Protein AF-R7HCA8-F1 (afdb_monomer)

Mean predicted aligned error: 13.32 Å

Secondary structure (DSSP, 8-state):
-TTGGGGGGS-HHHHHHHH--THHHHHHHHHHHHHHHHHHHHHHHHHHHHHHHHHHHHHHHHHHHHHHHHHHHHHHHHHHHHHHHHHHHHHHHHHHHHHHHHHHHHHHHHHHHHHHHHHHHHHHHHHHHHHHHHHHHHHHHHHHHHHHHHHHHHHHHHHHHHHHHHHHHHHHHHHHHHHHHHHHHHHTGGGGHHHHHHHHHHHHHHHHHHHHHHHHHHHHHHHHHHHHHHHHHHHHHHHHHHHHHHHHHHHHHHHHHHHHHHHHHHHHHHHHHHHHHHHHHHHHTT-

Solvent-accessible surface area (backbone atoms only — not comparable to full-atom values): 15115 Å² total; per-residue (Å²): 129,85,69,72,72,67,66,80,76,57,66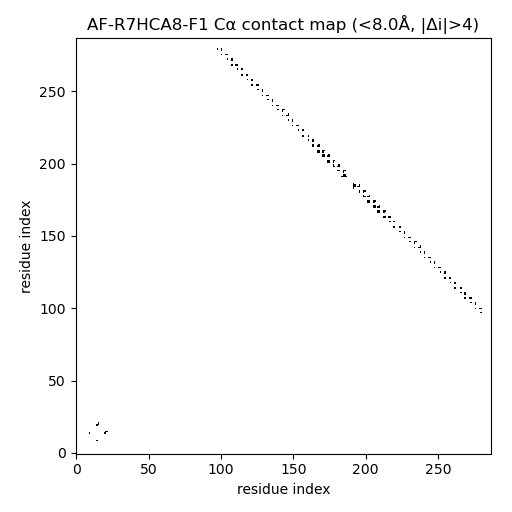,70,74,58,48,45,73,77,66,65,59,75,55,66,67,55,49,56,59,46,49,58,46,48,54,50,49,52,49,52,51,50,53,49,49,52,51,49,54,52,47,52,48,53,51,51,53,51,50,52,54,48,51,53,50,50,52,51,50,53,52,50,52,54,52,49,53,51,53,50,53,52,50,52,54,50,50,53,56,50,50,56,51,50,52,54,50,52,53,51,51,53,52,50,53,55,51,45,53,54,48,52,56,48,45,54,52,49,53,52,50,42,54,53,48,52,54,52,49,55,52,52,52,55,50,43,55,52,46,52,53,52,45,53,53,49,51,54,51,49,54,50,48,54,52,51,54,48,54,53,51,53,51,39,52,51,51,35,50,50,19,50,51,45,30,52,51,23,53,55,48,37,54,51,18,60,71,51,45,85,81,13,54,74,55,31,56,55,26,53,51,48,29,52,53,18,54,52,46,32,51,50,38,50,56,52,50,54,52,50,51,54,52,49,54,52,49,50,54,52,50,53,51,42,51,51,51,49,52,54,45,56,52,49,52,54,53,51,58,50,50,53,55,53,46,51,52,50,52,50,52,44,52,54,52,50,51,52,48,54,51,50,50,54,51,52,51,55,52,51,51,62,58,58,76,76,112

Nearest PDB structures (foldseek):
  1qu7-assembly1_B  TM=9.110E-01  e=2.930E-07  Escherichia coli
  1qu7-assembly1_A  TM=6.918E-01  e=2.930E-07  Escherichia coli
  8c5v-assembly1_I  TM=8.048E-01  e=4.129E-05  Escherichia coli
  5xg2-assembly1_A  TM=5.510E-01  e=4.960E-03  Pyrococcus yayanosii CH1
  5nnv-assembly1_A  TM=4.749E-01  e=1.599E-02  Bacillus subtilis subsp. subtilis str. 168

Structure (mmCIF, N/CA/C/O backbone):
data_AF-R7HCA8-F1
#
_entry.id   AF-R7HCA8-F1
#
loop_
_atom_site.group_PDB
_atom_site.id
_atom_site.type_symbol
_atom_site.label_atom_id
_atom_site.label_alt_id
_atom_site.label_comp_id
_atom_site.label_asym_id
_atom_site.label_entity_id
_atom_site.label_seq_id
_atom_site.pdbx_PDB_ins_code
_atom_site.Cartn_x
_atom_site.Cartn_y
_atom_site.Cartn_z
_atom_site.occupancy
_atom_site.B_iso_or_equiv
_atom_site.auth_seq_id
_atom_site.auth_comp_id
_atom_site.auth_asym_id
_atom_site.auth_atom_id
_atom_site.pdbx_PDB_model_num
ATOM 1 N N . MET A 1 1 ? 65.946 31.239 -133.203 1.00 40.78 1 MET A N 1
ATOM 2 C CA . MET A 1 1 ? 67.318 30.769 -133.513 1.00 40.78 1 MET A CA 1
ATOM 3 C C . MET A 1 1 ? 67.361 29.229 -133.454 1.00 40.78 1 MET A C 1
ATOM 5 O O . MET A 1 1 ? 68.159 28.619 -132.770 1.00 40.78 1 MET A O 1
ATOM 9 N N . LEU A 1 2 ? 66.393 28.515 -134.026 1.00 35.03 2 LEU A N 1
ATOM 10 C CA . LEU A 1 2 ? 66.246 28.198 -135.459 1.00 35.03 2 LEU A CA 1
ATOM 11 C C . LEU A 1 2 ? 67.323 27.277 -136.082 1.00 35.03 2 LEU A C 1
ATOM 13 O O . LEU A 1 2 ? 67.066 26.759 -137.161 1.00 35.03 2 LEU A O 1
ATOM 17 N N . GLN A 1 3 ? 68.433 26.956 -135.398 1.00 41.09 3 GLN A N 1
ATOM 18 C CA . GLN A 1 3 ? 69.302 25.829 -135.807 1.00 41.09 3 GLN A CA 1
ATOM 19 C C . GLN A 1 3 ? 68.999 24.516 -135.055 1.00 41.09 3 GLN A C 1
ATOM 21 O O . GLN A 1 3 ? 69.204 23.443 -135.612 1.00 41.09 3 GLN A O 1
ATOM 26 N N . ALA A 1 4 ? 68.412 24.569 -133.852 1.00 48.00 4 ALA A N 1
ATOM 27 C CA . ALA A 1 4 ? 68.142 23.368 -133.046 1.00 48.00 4 ALA A CA 1
ATOM 28 C C . ALA A 1 4 ? 66.953 22.508 -133.535 1.00 48.00 4 ALA A C 1
ATOM 30 O O . ALA A 1 4 ? 66.907 21.311 -133.270 1.00 48.00 4 ALA A O 1
ATOM 31 N N . PHE A 1 5 ? 66.007 23.076 -134.293 1.00 49.03 5 PHE A N 1
ATOM 32 C CA . PHE A 1 5 ? 64.800 22.350 -134.729 1.00 49.03 5 PHE A CA 1
ATOM 33 C C . PHE A 1 5 ? 65.037 21.378 -135.899 1.00 49.03 5 PHE A C 1
ATOM 35 O O . PHE A 1 5 ? 64.191 20.532 -136.176 1.00 49.03 5 PHE A O 1
ATOM 42 N N . ARG A 1 6 ? 66.189 21.460 -136.580 1.00 48.19 6 ARG A N 1
ATOM 43 C CA . ARG A 1 6 ? 66.503 20.609 -137.743 1.00 48.19 6 ARG A CA 1
ATOM 44 C C . ARG A 1 6 ? 66.999 19.204 -137.369 1.00 48.19 6 ARG A C 1
ATOM 46 O O . ARG A 1 6 ? 67.009 18.333 -138.227 1.00 48.19 6 ARG A O 1
ATOM 53 N N . ILE A 1 7 ? 67.375 18.978 -136.106 1.00 53.66 7 ILE A N 1
ATOM 54 C CA . ILE A 1 7 ? 67.910 17.691 -135.618 1.00 53.66 7 ILE A CA 1
ATOM 55 C C . ILE A 1 7 ? 66.783 16.691 -135.286 1.00 53.66 7 ILE A C 1
ATOM 57 O O . ILE A 1 7 ? 66.999 15.486 -135.316 1.00 53.66 7 ILE A O 1
ATOM 61 N N . LEU A 1 8 ? 65.557 17.172 -135.054 1.00 54.16 8 LEU A N 1
ATOM 62 C CA . LEU A 1 8 ? 64.412 16.355 -134.623 1.00 54.16 8 LEU A CA 1
ATOM 63 C C . LEU A 1 8 ? 63.739 15.519 -135.732 1.00 54.16 8 LEU A C 1
ATOM 65 O O . LEU A 1 8 ? 62.900 14.684 -135.414 1.00 54.16 8 LEU A O 1
ATOM 69 N N . PHE A 1 9 ? 64.095 15.718 -137.007 1.00 55.47 9 PHE A N 1
ATOM 70 C CA . PHE A 1 9 ? 63.479 15.028 -138.158 1.00 55.47 9 PHE A CA 1
ATOM 71 C C . PHE A 1 9 ? 64.464 14.192 -138.998 1.00 55.47 9 PHE A C 1
ATOM 73 O O . PHE A 1 9 ? 64.109 13.733 -140.083 1.00 55.47 9 PHE A O 1
ATOM 80 N N . LEU A 1 10 ? 65.699 13.986 -138.527 1.00 54.97 10 LEU A N 1
ATOM 81 C CA . LEU A 1 10 ? 66.649 13.088 -139.190 1.00 54.97 10 LEU A CA 1
ATOM 82 C C . LEU A 1 10 ? 66.402 11.625 -138.769 1.00 54.97 10 LEU A C 1
ATOM 84 O O . LEU A 1 10 ? 66.128 11.380 -137.592 1.00 54.97 10 LEU A O 1
ATOM 88 N N . PRO A 1 11 ? 66.519 10.646 -139.690 1.00 57.84 11 PRO A N 1
ATOM 89 C CA . PRO A 1 11 ? 66.449 9.226 -139.357 1.00 57.84 11 PRO A CA 1
ATOM 90 C C . PRO A 1 11 ? 67.487 8.858 -138.293 1.00 57.84 11 PRO A C 1
ATOM 92 O O . PRO A 1 11 ? 68.659 9.227 -138.386 1.00 57.84 11 PRO A O 1
ATOM 95 N N . GLN A 1 12 ? 67.034 8.135 -137.275 1.00 54.06 12 GLN A N 1
ATOM 96 C CA . GLN A 1 12 ? 67.724 7.962 -135.996 1.00 54.06 12 GLN A CA 1
ATOM 97 C C . GLN A 1 12 ? 69.068 7.217 -136.115 1.00 54.06 12 GLN A C 1
ATOM 99 O O . GLN A 1 12 ? 70.021 7.552 -135.413 1.00 54.06 12 GLN A O 1
ATOM 104 N N . ASP A 1 13 ?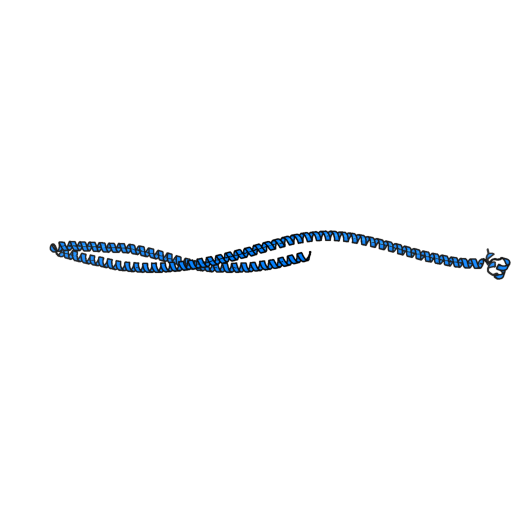 69.182 6.319 -137.094 1.00 57.00 13 ASP A N 1
ATOM 105 C CA . ASP A 1 13 ? 70.394 5.540 -137.381 1.00 57.00 13 ASP A CA 1
ATOM 106 C C . ASP A 1 13 ? 71.558 6.420 -137.886 1.00 57.00 13 ASP A C 1
ATOM 108 O O . ASP A 1 13 ? 72.737 6.086 -137.736 1.00 57.00 13 ASP A O 1
ATOM 112 N N . TRP A 1 14 ? 71.243 7.592 -138.453 1.00 59.75 14 TRP A N 1
ATOM 113 C CA . TRP A 1 14 ? 72.228 8.521 -139.014 1.00 59.75 14 TRP A CA 1
ATOM 114 C C . TRP A 1 14 ? 72.910 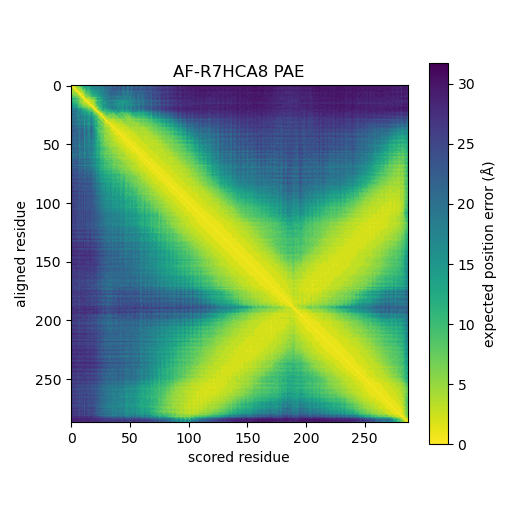9.381 -137.934 1.00 59.75 14 TRP A C 1
ATOM 116 O O . TRP A 1 14 ? 74.087 9.719 -138.060 1.00 59.75 14 TRP A O 1
ATOM 126 N N . LEU A 1 15 ? 72.206 9.697 -136.836 1.00 53.69 15 LEU A N 1
ATOM 127 C CA . LEU A 1 15 ? 72.738 10.494 -135.717 1.00 53.69 15 LEU A CA 1
ATOM 128 C C . LEU A 1 15 ? 73.625 9.671 -134.764 1.00 53.69 15 LEU A C 1
ATOM 130 O O . LEU A 1 15 ? 74.601 10.205 -134.232 1.00 53.69 15 LEU A O 1
ATOM 134 N N . GLU A 1 16 ? 73.344 8.375 -134.589 1.00 56.38 16 GLU A N 1
ATOM 135 C CA . GLU A 1 16 ? 74.201 7.471 -133.805 1.00 56.38 16 GLU A CA 1
ATOM 136 C C . GLU A 1 16 ? 75.505 7.121 -134.540 1.00 56.38 16 GLU A C 1
ATOM 138 O O . GLU A 1 16 ? 76.558 7.062 -133.907 1.00 56.38 16 GLU A O 1
ATOM 143 N N . THR A 1 17 ? 75.469 6.989 -135.873 1.00 56.44 17 THR A N 1
ATOM 144 C CA . THR A 1 17 ? 76.641 6.590 -136.677 1.00 56.44 17 THR A CA 1
ATOM 145 C C . THR A 1 17 ? 77.632 7.738 -136.928 1.00 56.44 17 THR A C 1
ATOM 147 O O . THR A 1 17 ? 78.837 7.506 -136.955 1.00 56.44 17 THR A O 1
ATOM 150 N N . VAL A 1 18 ? 77.158 8.983 -137.099 1.00 51.28 18 VAL A N 1
ATOM 151 C CA . VAL A 1 18 ? 78.025 10.137 -137.438 1.00 51.28 18 VAL A CA 1
ATOM 152 C C . VAL A 1 18 ? 78.487 10.919 -136.201 1.00 51.28 18 VAL A C 1
ATOM 154 O O . VAL A 1 18 ? 79.597 11.446 -136.198 1.00 51.28 18 VAL A O 1
ATOM 157 N N . TYR A 1 19 ? 77.667 10.989 -135.145 1.00 52.72 19 TYR A N 1
ATOM 158 C CA . TYR A 1 19 ? 77.945 11.829 -133.970 1.00 52.72 19 TYR A CA 1
ATOM 159 C C . TYR A 1 19 ? 78.015 11.068 -132.636 1.00 52.72 19 TYR A C 1
ATOM 161 O O . TYR A 1 19 ? 78.300 11.688 -131.612 1.00 52.72 19 TYR A O 1
ATOM 169 N N . GLY A 1 20 ? 77.776 9.749 -132.609 1.00 49.12 20 GLY A N 1
ATOM 170 C CA . GLY A 1 20 ? 77.912 8.934 -131.393 1.00 49.12 20 GLY A CA 1
ATOM 171 C C . GLY A 1 20 ? 76.990 9.343 -130.234 1.00 49.12 20 GLY A C 1
ATOM 172 O O . GLY A 1 20 ? 77.324 9.115 -129.072 1.00 49.12 20 GLY A O 1
ATOM 173 N N . ILE A 1 21 ? 75.844 9.981 -130.510 1.00 55.84 21 ILE A N 1
ATOM 174 C CA . ILE A 1 21 ? 74.978 10.564 -129.470 1.00 55.84 21 ILE A CA 1
ATOM 175 C C . ILE A 1 21 ? 73.908 9.553 -129.019 1.00 55.84 21 ILE A C 1
ATOM 177 O O . ILE A 1 21 ? 72.740 9.660 -129.381 1.00 55.84 21 ILE A O 1
ATOM 181 N N . SER A 1 22 ? 74.281 8.606 -128.153 1.00 53.28 22 SER A N 1
ATOM 182 C CA . SER A 1 22 ? 73.352 7.686 -127.456 1.00 53.28 22 SER A CA 1
ATOM 183 C C . SER A 1 22 ? 72.582 8.338 -126.285 1.00 53.28 22 SER A C 1
ATOM 185 O O . SER A 1 22 ? 71.753 7.709 -125.622 1.00 53.28 22 SER A O 1
ATOM 187 N N . GLY A 1 23 ? 72.838 9.621 -126.004 1.00 53.53 23 GLY A N 1
ATOM 188 C CA . GLY A 1 23 ? 72.365 10.310 -124.798 1.00 53.53 23 GLY A CA 1
ATOM 189 C C . GLY A 1 23 ? 70.875 10.675 -124.772 1.00 53.53 23 GLY A C 1
ATOM 190 O O . GLY A 1 23 ? 70.301 10.775 -123.692 1.00 53.53 23 GLY A O 1
ATOM 191 N N . VAL A 1 24 ? 70.207 10.841 -125.919 1.00 54.31 24 VAL A N 1
ATOM 192 C CA . VAL A 1 24 ? 68.863 11.463 -125.966 1.00 54.31 24 VAL A CA 1
ATOM 193 C C . VAL A 1 24 ? 67.759 10.571 -125.363 1.00 54.31 24 VAL A C 1
ATOM 195 O O . VAL A 1 24 ? 66.912 11.068 -124.620 1.00 54.31 24 VAL A O 1
ATOM 198 N N . LYS A 1 25 ? 67.792 9.243 -125.578 1.00 53.56 25 LYS A N 1
ATOM 199 C CA . LYS A 1 25 ? 66.867 8.293 -124.910 1.00 53.56 25 LYS A CA 1
ATOM 200 C C . LYS A 1 25 ? 67.109 8.208 -123.398 1.00 53.56 25 LYS A C 1
ATOM 202 O O . LYS A 1 25 ? 66.154 8.075 -122.632 1.00 53.56 25 LYS A O 1
ATOM 207 N N . ASN A 1 26 ? 68.368 8.317 -122.969 1.00 57.81 26 ASN A N 1
ATOM 208 C CA . ASN A 1 26 ? 68.727 8.331 -121.551 1.00 57.81 26 ASN A CA 1
ATOM 209 C C . ASN A 1 26 ? 68.230 9.602 -120.851 1.00 57.81 26 ASN A C 1
ATOM 211 O O . ASN A 1 26 ? 67.745 9.505 -119.730 1.00 57.81 26 ASN A O 1
ATOM 215 N N . VAL A 1 27 ? 68.269 10.761 -121.516 1.00 57.78 27 VAL A N 1
ATOM 216 C CA . VAL A 1 27 ? 67.786 12.034 -120.954 1.00 57.78 27 VAL A CA 1
ATOM 217 C C . VAL A 1 27 ? 66.266 12.020 -120.741 1.00 57.78 27 VAL A C 1
ATOM 219 O O . VAL A 1 27 ? 65.818 12.277 -119.628 1.00 57.78 27 VAL A O 1
ATOM 222 N N . CYS A 1 28 ? 65.464 11.608 -121.730 1.00 56.94 28 CYS A N 1
ATOM 223 C CA . CYS A 1 28 ? 63.998 11.560 -121.588 1.00 56.94 28 CYS A CA 1
ATOM 224 C C . CYS A 1 28 ? 63.526 10.491 -120.569 1.00 56.94 28 CYS A C 1
ATOM 226 O O . CYS A 1 28 ? 62.615 10.718 -119.772 1.00 56.94 28 CYS A O 1
ATOM 228 N N . GLY A 1 29 ? 64.197 9.330 -120.514 1.00 65.19 29 GLY A N 1
ATOM 229 C CA . GLY A 1 29 ? 63.946 8.307 -119.490 1.00 65.19 29 GLY A CA 1
ATOM 230 C C . GLY A 1 29 ? 64.426 8.693 -118.083 1.00 65.19 29 GLY A C 1
ATOM 231 O O . GLY A 1 29 ? 63.973 8.101 -117.098 1.00 65.19 29 GLY A O 1
ATOM 232 N N . MET A 1 30 ? 65.341 9.659 -117.976 1.00 67.31 30 MET A N 1
ATOM 233 C CA . MET A 1 30 ? 65.787 10.255 -116.717 1.00 67.31 30 MET A CA 1
ATOM 234 C C . MET A 1 30 ? 64.812 11.340 -116.247 1.00 67.31 30 MET A C 1
ATOM 236 O O . MET A 1 30 ? 64.510 11.390 -115.061 1.00 67.31 30 MET A O 1
ATOM 240 N N . GLU A 1 31 ? 64.230 12.112 -117.164 1.00 67.50 31 GLU A N 1
ATOM 241 C CA . GLU A 1 31 ? 63.207 13.131 -116.890 1.00 67.50 31 GLU A CA 1
ATOM 242 C C . GLU A 1 31 ? 61.887 12.510 -116.389 1.00 67.50 31 GLU A C 1
ATOM 244 O O . GLU A 1 31 ? 61.395 12.878 -115.326 1.00 67.50 31 GLU A O 1
ATOM 249 N N . LEU A 1 32 ? 61.394 11.443 -117.036 1.00 72.75 32 LEU A N 1
ATOM 250 C CA . LEU A 1 32 ? 60.241 10.657 -116.553 1.00 72.75 32 LEU A CA 1
ATOM 251 C C . LEU A 1 32 ? 60.490 9.984 -115.193 1.00 72.75 32 LEU A C 1
ATOM 253 O O . LEU A 1 32 ? 59.570 9.817 -114.387 1.00 72.75 32 LEU A O 1
ATOM 257 N N . ARG A 1 33 ? 61.731 9.557 -114.924 1.00 74.31 33 ARG A N 1
ATOM 258 C CA . ARG A 1 33 ? 62.116 9.044 -113.600 1.00 74.31 33 ARG A CA 1
ATOM 259 C C . ARG A 1 33 ? 62.133 10.165 -112.572 1.00 74.31 33 ARG A C 1
ATOM 261 O O . ARG A 1 33 ? 61.628 9.956 -111.476 1.00 74.31 33 ARG A O 1
ATOM 268 N N . TYR A 1 34 ? 62.655 11.334 -112.929 1.00 77.56 34 TYR A N 1
ATOM 269 C CA . TYR A 1 34 ? 62.686 12.514 -112.075 1.00 77.56 34 TYR A CA 1
ATOM 270 C C . TYR A 1 34 ? 61.271 12.967 -111.692 1.00 77.56 34 TYR A C 1
ATOM 272 O O . TYR A 1 34 ? 61.003 13.144 -110.509 1.00 77.56 34 TYR A O 1
ATOM 280 N N . GLU A 1 35 ? 60.329 13.027 -112.638 1.00 78.44 35 GLU A N 1
ATOM 281 C CA . GLU A 1 35 ? 58.910 13.306 -112.358 1.00 78.44 35 GLU A CA 1
ATOM 282 C C . GLU A 1 35 ? 58.250 12.254 -111.453 1.00 78.44 35 GLU A C 1
ATOM 284 O O . GLU A 1 35 ? 57.488 12.586 -110.542 1.00 78.44 35 GLU A O 1
ATOM 289 N N . LYS A 1 36 ? 58.552 10.963 -111.653 1.00 81.62 36 LYS A N 1
ATOM 290 C CA . LYS A 1 36 ? 58.071 9.907 -110.746 1.00 81.62 36 LYS A CA 1
ATOM 291 C C . LYS A 1 36 ? 58.655 10.059 -109.341 1.00 81.62 36 LYS A C 1
ATOM 293 O O . LYS A 1 36 ? 57.916 9.916 -108.370 1.00 81.62 36 LYS A O 1
ATOM 298 N N . PHE A 1 37 ? 59.946 10.365 -109.219 1.00 84.00 37 PHE A N 1
ATOM 299 C CA . PHE A 1 37 ? 60.601 10.586 -107.929 1.00 84.00 37 PHE A CA 1
ATOM 300 C C . PHE A 1 37 ? 60.067 11.829 -107.216 1.00 84.00 37 PHE A C 1
ATOM 302 O O . PHE A 1 37 ? 59.803 11.754 -106.019 1.00 84.00 37 PHE A O 1
ATOM 309 N N . THR A 1 38 ? 59.843 12.943 -107.919 1.00 84.94 38 THR A N 1
ATOM 310 C CA . THR A 1 38 ? 59.260 14.156 -107.323 1.00 84.94 38 THR A CA 1
ATOM 311 C C . THR A 1 38 ? 57.815 13.931 -106.891 1.00 84.94 38 THR A C 1
ATOM 313 O O . THR A 1 38 ? 57.427 14.393 -105.819 1.00 84.94 38 THR A O 1
ATOM 316 N N . LYS A 1 39 ? 57.024 13.157 -107.648 1.00 87.44 39 LYS A N 1
ATOM 317 C CA . LYS A 1 39 ? 55.670 12.756 -107.239 1.00 87.44 39 LYS A CA 1
ATOM 318 C C . LYS A 1 39 ? 55.685 11.889 -105.977 1.00 87.44 39 LYS A C 1
ATOM 320 O O . LYS A 1 39 ? 54.984 12.211 -105.025 1.00 87.44 39 LYS A O 1
ATOM 325 N N . VAL A 1 40 ? 56.523 10.850 -105.936 1.00 89.25 40 VAL A N 1
ATOM 326 C CA . VAL A 1 40 ? 56.679 9.984 -104.752 1.00 89.25 40 VAL A CA 1
ATOM 327 C C . VAL A 1 40 ? 57.171 10.783 -103.542 1.00 89.25 40 VAL A C 1
ATOM 329 O O . VAL A 1 40 ? 56.622 10.634 -102.455 1.00 89.25 40 VAL A O 1
ATOM 332 N N . ALA A 1 41 ? 58.151 11.672 -103.713 1.00 87.25 41 ALA A N 1
ATOM 333 C CA . ALA A 1 41 ? 58.645 12.537 -102.643 1.00 87.25 41 ALA A CA 1
ATOM 334 C C . ALA A 1 41 ? 57.559 13.494 -102.118 1.00 87.25 41 ALA A C 1
ATOM 336 O O . ALA A 1 41 ? 57.431 13.672 -100.907 1.00 87.25 41 ALA 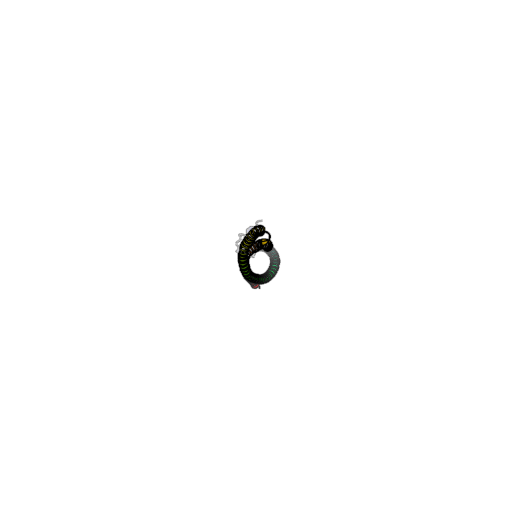A O 1
ATOM 337 N N . ASN A 1 42 ? 56.736 14.060 -103.008 1.00 89.56 42 ASN A N 1
ATOM 338 C CA . ASN A 1 42 ? 55.595 14.895 -102.633 1.00 89.56 42 ASN A CA 1
ATOM 339 C C . ASN A 1 42 ? 54.510 14.105 -101.888 1.00 89.56 42 ASN A C 1
ATOM 341 O O . ASN A 1 42 ? 53.970 14.603 -100.902 1.00 89.56 42 ASN A O 1
ATOM 345 N N . ASP A 1 43 ? 54.199 12.881 -102.318 1.00 91.31 43 ASP A N 1
ATOM 346 C CA . ASP A 1 43 ? 53.230 12.014 -101.638 1.00 91.31 43 ASP A CA 1
ATOM 347 C C . ASP A 1 43 ? 53.744 11.585 -100.253 1.00 91.31 43 ASP A C 1
ATOM 349 O O . ASP A 1 43 ? 52.997 11.632 -99.274 1.00 91.31 43 ASP A O 1
ATOM 353 N N . ILE A 1 44 ? 55.037 11.259 -100.132 1.00 91.19 44 ILE A N 1
ATOM 354 C CA . ILE A 1 44 ? 55.699 10.999 -98.844 1.00 91.19 44 ILE A CA 1
ATOM 355 C C . ILE A 1 44 ? 55.633 12.237 -97.947 1.00 91.19 44 ILE A C 1
ATOM 357 O O . ILE A 1 44 ? 55.253 12.116 -96.786 1.00 91.19 44 ILE A O 1
ATOM 361 N N . SER A 1 45 ? 55.956 13.424 -98.468 1.00 93.31 45 SER A N 1
ATOM 362 C CA . SER A 1 45 ? 55.902 14.680 -97.712 1.00 93.31 45 SER A CA 1
ATOM 363 C C . SER A 1 45 ? 54.489 14.962 -97.198 1.00 93.31 45 SER A C 1
ATOM 365 O O . SER A 1 45 ? 54.314 15.196 -96.004 1.00 93.31 45 SER A O 1
ATOM 367 N N . LYS A 1 46 ? 53.461 14.828 -98.049 1.00 93.06 46 LYS A N 1
ATOM 368 C CA . LYS A 1 46 ? 52.050 14.968 -97.649 1.00 93.06 46 LYS A CA 1
ATOM 369 C C . LYS A 1 46 ? 51.652 13.965 -96.568 1.00 93.06 46 LYS A C 1
ATOM 371 O O . LYS A 1 46 ? 51.039 14.356 -95.575 1.00 93.06 46 LYS A O 1
ATOM 376 N N . ASN A 1 47 ? 52.014 12.692 -96.734 1.00 93.44 47 ASN A N 1
ATOM 377 C CA . ASN A 1 47 ? 51.730 11.645 -95.751 1.00 93.44 47 ASN A CA 1
ATOM 378 C C . ASN A 1 47 ? 52.450 11.900 -94.421 1.00 93.44 47 ASN A C 1
ATOM 380 O O . ASN A 1 47 ? 51.856 11.717 -93.355 1.00 93.44 47 ASN A O 1
ATOM 384 N N . LEU A 1 48 ? 53.696 12.372 -94.467 1.00 93.81 48 LEU A N 1
ATOM 385 C CA . LEU A 1 48 ? 54.468 12.740 -93.287 1.00 93.81 48 LEU A CA 1
ATOM 386 C C . LEU A 1 48 ? 53.824 13.928 -92.568 1.00 93.81 48 LEU A C 1
ATOM 388 O O . LEU A 1 48 ? 53.577 13.839 -91.370 1.00 93.81 48 LEU A O 1
ATOM 392 N N . THR A 1 49 ? 53.467 15.000 -93.281 1.00 93.75 49 THR A N 1
ATOM 393 C CA . THR A 1 49 ? 52.773 16.158 -92.698 1.00 93.75 49 THR A CA 1
ATOM 394 C C . THR A 1 49 ? 51.432 15.762 -92.079 1.00 93.75 49 THR A C 1
ATOM 396 O O . THR A 1 49 ? 51.123 16.189 -90.967 1.00 93.75 49 THR A O 1
ATOM 399 N N . ALA A 1 50 ? 50.649 14.908 -92.746 1.00 93.88 50 ALA A N 1
ATOM 400 C CA . ALA A 1 50 ? 49.391 14.398 -92.203 1.00 93.88 50 ALA A CA 1
ATOM 401 C C . ALA A 1 50 ? 49.606 13.552 -90.935 1.00 93.88 50 ALA A C 1
ATOM 403 O O . ALA A 1 50 ? 48.853 13.686 -89.972 1.00 93.88 50 ALA A O 1
ATOM 404 N N . THR A 1 51 ? 50.647 12.717 -90.909 1.00 93.94 51 THR A N 1
ATOM 405 C CA . THR A 1 51 ? 51.001 11.886 -89.746 1.00 93.94 51 THR A CA 1
ATOM 406 C C . THR A 1 51 ? 51.490 12.738 -88.577 1.00 93.94 51 THR A C 1
ATOM 408 O O . THR A 1 51 ? 51.041 12.534 -87.455 1.00 93.94 51 THR A O 1
ATOM 411 N N . VAL A 1 52 ? 52.333 13.744 -88.831 1.00 94.81 52 VAL A N 1
ATOM 412 C CA . VAL A 1 52 ? 52.788 14.711 -87.817 1.00 94.81 52 VAL A CA 1
ATOM 413 C C . VAL A 1 52 ? 51.607 15.490 -87.244 1.00 94.81 52 VAL A C 1
ATOM 415 O O . VAL A 1 52 ? 51.534 15.668 -86.032 1.00 94.81 52 VAL A O 1
ATOM 418 N N . LYS A 1 53 ? 50.647 15.905 -88.083 1.00 94.50 53 LYS A N 1
ATOM 419 C CA . LYS A 1 53 ? 49.421 16.562 -87.615 1.00 94.50 53 LYS A CA 1
ATOM 420 C C . LYS A 1 53 ? 48.602 15.641 -86.706 1.00 94.50 53 LYS A C 1
ATOM 422 O O . LYS A 1 53 ? 48.286 16.040 -85.594 1.00 94.50 53 LYS A O 1
ATOM 427 N N . LYS A 1 54 ? 48.341 14.398 -87.129 1.00 94.19 54 LYS A N 1
ATOM 428 C CA . LYS A 1 54 ? 47.658 13.392 -86.292 1.00 94.19 54 LYS A CA 1
ATOM 429 C C . LYS A 1 54 ? 48.399 13.134 -84.976 1.00 94.19 54 LYS A C 1
ATOM 431 O O . LYS A 1 54 ? 47.760 13.010 -83.940 1.00 94.19 54 LYS A O 1
ATOM 436 N N . GLY A 1 55 ? 49.732 13.080 -85.011 1.00 94.62 55 GLY A N 1
ATOM 437 C CA . GLY A 1 55 ? 50.567 12.935 -83.818 1.00 94.62 55 GLY A CA 1
ATOM 438 C C . GLY A 1 55 ? 50.441 14.130 -82.874 1.00 94.62 55 GLY A C 1
ATOM 439 O O . GLY A 1 55 ? 50.287 13.943 -81.672 1.00 94.62 55 GLY A O 1
ATOM 440 N N . LYS A 1 56 ? 50.431 15.355 -83.412 1.00 94.56 56 LYS A N 1
ATOM 441 C CA . LYS A 1 56 ? 50.212 16.580 -82.635 1.00 94.56 56 LYS A CA 1
ATOM 442 C C . LYS A 1 56 ? 48.831 16.593 -81.974 1.00 94.56 56 LYS A C 1
ATOM 444 O O . LYS A 1 56 ? 48.742 16.878 -80.785 1.00 94.56 56 LYS A O 1
ATOM 449 N N . ASP A 1 57 ? 47.784 16.254 -82.724 1.00 94.62 57 ASP A N 1
ATOM 450 C CA . ASP A 1 57 ? 46.412 16.193 -82.209 1.00 94.62 57 ASP A CA 1
ATOM 451 C C . ASP A 1 57 ? 46.298 15.139 -81.091 1.00 94.62 57 ASP A C 1
ATOM 453 O O . ASP A 1 57 ? 45.757 15.427 -80.026 1.00 94.62 57 ASP A O 1
ATOM 457 N N . ALA A 1 58 ? 46.909 13.961 -81.274 1.00 94.38 58 ALA A N 1
ATOM 458 C CA . ALA A 1 58 ? 46.964 12.916 -80.251 1.00 94.38 58 ALA A CA 1
ATOM 459 C C . ALA A 1 58 ? 47.703 13.361 -78.974 1.00 94.38 58 ALA A C 1
ATOM 461 O O . ALA A 1 58 ? 47.262 13.031 -77.876 1.00 94.38 58 ALA A O 1
ATOM 462 N N . VAL A 1 59 ? 48.794 14.129 -79.096 1.00 95.19 59 VAL A N 1
ATOM 463 C CA . VAL A 1 59 ? 49.520 14.687 -77.939 1.00 95.19 59 VAL A CA 1
ATOM 464 C C . VAL A 1 59 ? 48.663 15.697 -77.177 1.00 95.19 59 VAL A C 1
ATOM 466 O O . VAL A 1 59 ? 48.667 15.664 -75.950 1.00 95.19 59 VAL A O 1
ATOM 469 N N . TYR A 1 60 ? 47.900 16.556 -77.862 1.00 94.75 60 TYR A N 1
ATOM 470 C CA . TYR A 1 60 ? 46.978 17.472 -77.181 1.00 94.75 60 TYR A CA 1
ATOM 471 C C . TYR A 1 60 ? 45.861 16.725 -76.455 1.00 94.75 60 TYR A C 1
ATOM 473 O O . TYR A 1 60 ? 45.627 16.987 -75.280 1.00 94.75 60 TYR A O 1
ATOM 481 N N . THR A 1 61 ? 45.235 15.736 -77.099 1.00 95.31 61 THR A N 1
ATOM 482 C CA . THR A 1 61 ? 44.215 14.906 -76.440 1.00 95.31 61 THR A CA 1
ATOM 483 C C . THR A 1 61 ? 44.785 14.147 -75.239 1.00 95.31 61 THR A C 1
ATOM 485 O O . THR A 1 61 ? 44.115 14.025 -74.216 1.00 95.31 61 THR A O 1
ATOM 488 N N . LEU A 1 62 ? 46.028 13.660 -75.325 1.00 95.25 62 LEU A N 1
ATOM 489 C CA . LEU A 1 62 ? 46.704 13.009 -74.203 1.00 95.25 62 LEU A CA 1
ATOM 490 C C . LEU A 1 62 ? 47.004 13.992 -73.064 1.00 95.25 62 LEU A C 1
ATOM 492 O O . LEU A 1 62 ? 46.836 13.632 -71.902 1.00 95.25 62 LEU A O 1
ATOM 496 N N . ALA A 1 63 ? 47.423 15.219 -73.382 1.00 94.81 63 ALA A N 1
ATOM 497 C CA . ALA A 1 63 ? 47.659 16.264 -72.390 1.00 94.81 63 ALA A CA 1
ATOM 498 C C . ALA A 1 63 ? 46.365 16.632 -71.641 1.00 94.81 63 ALA A C 1
ATOM 500 O O . ALA A 1 63 ? 46.368 16.654 -70.410 1.00 94.81 63 ALA A O 1
ATOM 501 N N . ASP A 1 64 ? 45.254 16.815 -72.361 1.00 94.69 64 ASP A N 1
ATOM 502 C CA . ASP A 1 64 ? 43.933 17.065 -71.769 1.00 94.69 64 ASP A CA 1
ATOM 503 C C . ASP A 1 64 ? 43.465 15.874 -70.918 1.00 94.69 64 ASP A C 1
ATOM 505 O O . ASP A 1 64 ? 43.013 16.041 -69.783 1.00 94.69 64 ASP A O 1
ATOM 509 N N . GLY A 1 65 ? 43.635 14.646 -71.422 1.00 95.25 65 GLY A N 1
ATOM 510 C CA . GLY A 1 65 ? 43.342 13.421 -70.678 1.00 95.25 65 GLY A CA 1
ATOM 511 C C . GLY A 1 65 ? 44.156 13.310 -69.385 1.00 95.25 65 GLY A C 1
ATOM 512 O O . GLY A 1 65 ? 43.605 12.987 -68.336 1.00 95.25 65 GLY A O 1
ATOM 513 N N . SER A 1 66 ? 45.449 13.643 -69.429 1.00 95.50 66 SER A N 1
ATOM 514 C CA . SER A 1 66 ? 46.326 13.655 -68.255 1.00 95.50 66 SER A CA 1
ATOM 515 C C . SER A 1 66 ? 45.916 14.719 -67.236 1.00 95.50 66 SER A C 1
ATOM 517 O O . SER A 1 66 ? 45.972 14.457 -66.035 1.00 95.50 66 SER A O 1
ATOM 519 N N . ALA A 1 67 ? 45.496 15.905 -67.689 1.00 94.88 67 ALA A N 1
ATOM 520 C CA . ALA A 1 67 ? 44.993 16.956 -66.809 1.00 94.88 67 ALA A CA 1
ATOM 521 C C . ALA A 1 67 ? 43.709 16.511 -66.088 1.00 94.88 67 ALA A C 1
ATOM 523 O O . ALA A 1 67 ? 43.593 16.680 -64.872 1.00 94.88 67 ALA A O 1
ATOM 524 N N . ASN A 1 68 ? 42.795 15.855 -66.810 1.00 95.62 68 ASN A N 1
ATOM 525 C CA . ASN A 1 68 ? 41.574 15.286 -66.240 1.00 95.62 68 ASN A CA 1
ATOM 526 C C . ASN A 1 68 ? 41.876 14.182 -65.216 1.00 95.62 68 ASN A C 1
ATOM 528 O O . ASN A 1 68 ? 41.301 14.191 -64.130 1.00 95.62 68 ASN A O 1
ATOM 532 N N . VAL A 1 69 ? 42.808 13.267 -65.516 1.00 95.31 69 VAL A N 1
ATOM 533 C CA . VAL A 1 69 ? 43.236 12.213 -64.576 1.00 95.31 69 VAL A CA 1
ATOM 534 C C . VAL A 1 69 ? 43.848 12.814 -63.311 1.00 95.31 69 VAL A C 1
ATOM 536 O O . VAL A 1 69 ? 43.517 12.378 -62.213 1.00 95.31 69 VAL A O 1
ATOM 539 N N . ASN A 1 70 ? 44.695 13.839 -63.438 1.00 95.44 70 ASN A N 1
ATOM 540 C CA . ASN A 1 70 ? 45.293 14.506 -62.282 1.00 95.44 70 ASN A CA 1
ATOM 541 C C . ASN A 1 70 ? 44.235 15.202 -61.409 1.00 95.44 70 ASN A C 1
ATOM 543 O O . ASN A 1 70 ? 44.288 15.118 -60.183 1.00 95.44 70 ASN A O 1
ATOM 547 N N . SER A 1 71 ? 43.247 15.853 -62.031 1.00 95.69 71 SER A N 1
ATOM 548 C CA . SER A 1 71 ? 42.125 16.460 -61.310 1.00 95.69 71 SER A CA 1
ATOM 549 C C . SER A 1 71 ? 41.270 15.410 -60.592 1.00 95.69 71 SER A C 1
ATOM 551 O O . SER A 1 71 ? 40.973 15.580 -59.410 1.00 95.69 71 SER A O 1
ATOM 553 N N . ALA A 1 72 ? 40.950 14.296 -61.257 1.00 95.81 72 ALA A N 1
ATOM 554 C CA . ALA A 1 72 ? 40.213 13.186 -60.657 1.00 95.81 72 ALA A CA 1
ATOM 555 C C . ALA A 1 72 ? 40.985 12.540 -59.494 1.00 95.81 72 ALA A C 1
ATOM 557 O O . ALA A 1 72 ? 40.396 12.244 -58.459 1.00 95.81 72 ALA A O 1
ATOM 558 N N . ALA A 1 73 ? 42.306 12.373 -59.619 1.00 94.75 73 ALA A N 1
ATOM 559 C CA . ALA A 1 73 ? 43.152 11.853 -58.546 1.00 94.75 73 ALA A CA 1
ATOM 560 C C . ALA A 1 73 ? 43.174 12.784 -57.321 1.00 94.75 73 ALA A C 1
ATOM 562 O O . ALA A 1 73 ? 43.092 12.306 -56.190 1.00 94.75 73 ALA A O 1
ATOM 563 N N . ALA A 1 74 ? 43.226 14.104 -57.531 1.00 95.25 74 ALA A N 1
ATOM 564 C CA . ALA A 1 74 ? 43.144 15.081 -56.446 1.00 95.25 74 ALA A CA 1
ATOM 565 C C . ALA A 1 74 ? 41.778 15.041 -55.735 1.00 95.25 74 ALA A C 1
ATOM 567 O O . ALA A 1 74 ? 41.725 15.033 -54.507 1.00 95.25 74 ALA A O 1
ATOM 568 N N . GLN A 1 75 ? 40.679 14.944 -56.493 1.00 96.44 75 GLN A N 1
ATOM 569 C CA . GLN A 1 75 ? 39.335 14.769 -55.928 1.00 96.44 75 GLN A CA 1
ATOM 570 C C . GLN A 1 75 ? 39.215 13.456 -55.145 1.00 96.44 75 GLN A C 1
ATOM 572 O O . GLN A 1 75 ? 38.668 13.444 -54.045 1.00 96.44 75 GLN A O 1
ATOM 577 N N . MET A 1 76 ? 39.769 12.362 -55.673 1.00 95.38 76 MET A N 1
ATOM 578 C CA . MET A 1 76 ? 39.787 11.063 -55.000 1.00 95.38 76 MET A CA 1
ATOM 579 C C . MET A 1 76 ? 40.534 11.135 -53.663 1.00 95.38 76 MET A C 1
ATOM 581 O O . MET A 1 76 ? 40.039 10.618 -52.667 1.00 95.38 76 MET A O 1
ATOM 585 N N . ALA A 1 77 ? 41.694 11.797 -53.618 1.00 95.06 77 ALA A N 1
ATOM 586 C CA . ALA A 1 77 ? 42.461 11.971 -52.385 1.00 95.06 77 ALA A CA 1
ATOM 587 C C . ALA A 1 77 ? 41.658 12.728 -51.315 1.00 95.06 77 ALA A C 1
ATOM 589 O O . ALA A 1 77 ? 41.622 12.298 -50.164 1.00 95.06 77 ALA A O 1
ATOM 590 N N . GLN A 1 78 ? 40.952 13.791 -51.711 1.00 95.75 78 GLN A N 1
ATOM 591 C CA . GLN A 1 78 ? 40.080 14.545 -50.811 1.00 95.75 78 GLN A CA 1
ATOM 592 C C . GLN A 1 78 ? 38.913 13.691 -50.285 1.00 95.75 78 GLN A C 1
ATOM 594 O O . GLN A 1 78 ? 38.640 13.702 -49.087 1.00 95.75 78 GLN A O 1
ATOM 599 N N . ILE A 1 79 ? 38.253 12.914 -51.154 1.00 96.56 79 ILE A N 1
ATOM 600 C CA . ILE A 1 79 ? 37.161 12.007 -50.755 1.00 96.56 79 ILE A CA 1
ATOM 601 C C . ILE A 1 79 ? 37.669 10.941 -49.779 1.00 96.56 79 ILE A C 1
ATOM 603 O O . ILE A 1 79 ? 36.995 10.633 -48.799 1.00 96.56 79 ILE A O 1
ATOM 607 N N . VAL A 1 80 ? 38.856 10.377 -50.021 1.00 96.00 80 VAL A N 1
ATOM 608 C CA . VAL A 1 80 ? 39.465 9.386 -49.123 1.00 96.00 80 VAL A CA 1
ATOM 609 C C . VAL A 1 80 ? 39.762 10.004 -47.756 1.00 96.00 80 VAL A C 1
ATOM 611 O O . VAL A 1 80 ? 39.434 9.393 -46.741 1.00 96.00 80 VAL A O 1
ATOM 614 N N . GLU A 1 81 ? 40.325 11.212 -47.706 1.00 95.50 81 GLU A N 1
ATOM 615 C CA . GLU A 1 81 ? 40.588 11.921 -46.447 1.00 95.50 81 GLU A CA 1
ATOM 616 C C . GLU A 1 81 ? 39.293 12.189 -45.660 1.00 95.50 81 GLU A C 1
ATOM 618 O O . GLU A 1 81 ? 39.211 11.900 -44.462 1.00 95.50 81 GLU A O 1
ATOM 623 N N . GLU A 1 82 ? 38.247 12.663 -46.339 1.00 95.56 82 GLU A N 1
ATOM 624 C CA . GLU A 1 82 ? 36.931 12.887 -45.736 1.00 95.56 82 GLU A CA 1
ATOM 625 C C . GLU A 1 82 ? 36.294 11.576 -45.248 1.00 95.56 82 GLU A C 1
ATOM 627 O O . GLU A 1 82 ? 35.765 11.515 -44.135 1.00 95.56 82 GLU A O 1
ATOM 632 N N . SER A 1 83 ? 36.414 10.500 -46.029 1.00 94.88 83 SER A N 1
ATOM 633 C CA . SER A 1 83 ? 35.921 9.169 -45.667 1.00 94.88 83 SER A CA 1
ATOM 634 C C . SER A 1 83 ? 36.628 8.613 -44.430 1.00 94.88 83 SER A C 1
ATOM 636 O O . SER A 1 83 ? 35.970 8.043 -43.557 1.00 94.88 83 SER A O 1
ATOM 638 N N . VAL A 1 84 ? 37.948 8.790 -44.310 1.00 95.56 84 VAL A N 1
ATOM 639 C CA . VAL A 1 84 ? 38.712 8.380 -43.120 1.00 95.56 84 VAL A CA 1
ATOM 640 C C . VAL A 1 84 ? 38.238 9.158 -41.895 1.00 95.56 84 VAL A C 1
ATOM 642 O O . VAL A 1 84 ? 37.928 8.553 -40.869 1.00 95.56 84 VAL A O 1
ATOM 645 N N . LYS A 1 85 ? 38.096 10.484 -42.006 1.00 95.06 85 LYS A N 1
ATOM 646 C CA . LYS A 1 85 ? 37.601 11.327 -40.908 1.00 95.06 85 LYS A CA 1
ATOM 647 C C . LYS A 1 85 ? 36.190 10.928 -40.461 1.00 95.06 85 LYS A C 1
ATOM 649 O O . LYS A 1 85 ? 35.922 10.846 -39.260 1.00 95.06 85 LYS A O 1
ATOM 654 N N . SER A 1 86 ? 35.302 10.662 -41.419 1.00 95.25 86 SER A N 1
ATOM 655 C CA . SER A 1 86 ? 33.940 10.192 -41.152 1.00 95.25 86 SER A CA 1
ATOM 656 C C . SER A 1 86 ? 33.945 8.839 -40.433 1.00 95.25 86 SER A C 1
ATOM 658 O O . SER A 1 86 ? 33.269 8.678 -39.420 1.00 95.25 86 SER A O 1
ATOM 660 N N . THR A 1 87 ? 34.792 7.905 -40.876 1.00 93.69 87 THR A N 1
ATOM 661 C CA . THR A 1 87 ? 34.940 6.576 -40.256 1.00 93.69 87 THR A CA 1
ATOM 662 C C . THR A 1 87 ? 35.405 6.671 -38.803 1.00 93.69 87 THR A C 1
ATOM 664 O O . THR A 1 87 ? 34.835 6.009 -37.941 1.00 93.69 87 THR A O 1
ATOM 667 N N . VAL A 1 88 ? 36.385 7.532 -38.503 1.00 94.25 88 VAL A N 1
ATOM 668 C CA . VAL A 1 88 ? 36.836 7.773 -37.119 1.00 94.25 88 VAL A CA 1
ATOM 669 C C . VAL A 1 88 ? 35.688 8.303 -36.257 1.00 94.25 88 VAL A C 1
ATOM 671 O O . VAL A 1 88 ? 35.446 7.791 -35.171 1.00 94.25 88 VAL A O 1
ATOM 674 N N . THR A 1 89 ? 34.913 9.261 -36.774 1.00 95.00 89 THR A N 1
ATOM 675 C CA . THR A 1 89 ? 33.757 9.814 -36.048 1.00 95.00 89 THR A CA 1
ATOM 676 C C . THR A 1 89 ? 32.675 8.758 -35.791 1.00 95.00 89 THR A C 1
ATOM 678 O O . THR A 1 89 ? 32.033 8.769 -34.742 1.00 95.00 89 THR A O 1
ATOM 681 N N . VAL A 1 90 ? 32.442 7.847 -36.742 1.00 93.44 90 VAL A N 1
ATOM 682 C CA . VAL A 1 90 ? 31.516 6.719 -36.560 1.00 93.44 90 VAL A CA 1
ATOM 683 C C . VAL A 1 90 ? 32.027 5.773 -35.473 1.00 93.44 90 VAL A C 1
ATOM 685 O O . VAL A 1 90 ? 31.242 5.392 -34.611 1.00 93.44 90 VAL A O 1
ATOM 688 N N . MET A 1 91 ? 33.323 5.453 -35.457 1.00 89.75 91 MET A N 1
ATOM 689 C CA . MET A 1 91 ? 33.921 4.599 -34.423 1.00 89.75 91 MET A CA 1
ATOM 690 C C . MET A 1 91 ? 33.789 5.195 -33.019 1.00 89.75 91 MET A C 1
ATOM 692 O O . MET A 1 91 ? 33.392 4.485 -32.097 1.00 89.75 91 MET A O 1
ATOM 696 N N . ASP A 1 92 ? 34.028 6.498 -32.856 1.00 92.25 92 ASP A N 1
ATOM 697 C CA . ASP A 1 92 ? 33.835 7.173 -31.565 1.00 92.25 92 ASP A CA 1
ATOM 698 C C . ASP A 1 92 ? 32.380 7.057 -31.080 1.00 92.25 92 ASP A C 1
ATOM 700 O O . ASP A 1 92 ? 32.126 6.774 -29.908 1.00 92.25 92 ASP A O 1
ATOM 704 N N . LYS A 1 93 ? 31.408 7.210 -31.990 1.00 91.50 93 LYS A N 1
ATOM 705 C CA . LYS A 1 93 ? 29.981 7.043 -31.672 1.00 91.50 93 LYS A CA 1
ATOM 706 C C . LYS A 1 93 ? 29.611 5.600 -31.329 1.00 91.50 93 LYS A C 1
ATOM 708 O O . LYS A 1 93 ? 28.780 5.400 -30.450 1.00 91.50 93 LYS A O 1
ATOM 713 N N . VAL A 1 94 ? 30.202 4.612 -32.001 1.00 89.81 94 VAL A N 1
ATOM 714 C CA . VAL A 1 94 ? 29.983 3.183 -31.712 1.00 89.81 94 VAL A CA 1
ATOM 715 C C . VAL A 1 94 ? 30.524 2.816 -30.329 1.00 89.81 94 VAL A C 1
ATOM 717 O O . VAL A 1 94 ? 29.838 2.132 -29.570 1.00 89.81 94 VAL A O 1
ATOM 720 N N . ASN A 1 95 ? 31.703 3.322 -29.960 1.00 88.06 95 ASN A N 1
ATOM 721 C CA . ASN A 1 95 ? 32.265 3.111 -28.625 1.00 88.06 95 ASN A CA 1
ATOM 722 C C . ASN A 1 95 ? 31.366 3.719 -27.539 1.00 88.06 95 ASN A C 1
ATOM 724 O O . ASN A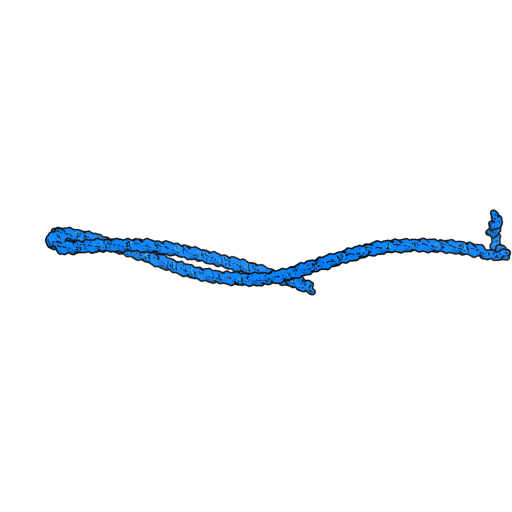 1 95 ? 31.013 3.028 -26.587 1.00 88.06 95 ASN A O 1
ATOM 728 N N . ALA A 1 96 ? 30.919 4.966 -27.724 1.00 90.94 96 ALA A N 1
ATOM 729 C CA . ALA A 1 96 ? 29.990 5.610 -26.794 1.00 90.94 96 ALA A CA 1
ATOM 730 C C . ALA A 1 96 ? 28.653 4.852 -26.678 1.00 90.94 96 ALA A C 1
ATOM 732 O O . ALA A 1 96 ? 28.132 4.675 -25.581 1.00 90.94 96 ALA A O 1
ATOM 733 N N . ALA A 1 97 ? 28.110 4.355 -27.795 1.00 89.62 97 ALA A N 1
ATOM 734 C CA . ALA A 1 97 ? 26.899 3.534 -27.780 1.00 89.62 97 ALA A CA 1
ATOM 735 C C . ALA A 1 97 ? 27.100 2.213 -27.018 1.00 89.62 97 ALA A C 1
ATOM 737 O O . ALA A 1 97 ? 26.205 1.782 -26.300 1.00 89.62 97 ALA A O 1
ATOM 738 N N . THR A 1 98 ? 28.277 1.592 -27.133 1.00 88.38 98 THR A N 1
ATOM 739 C CA . THR A 1 98 ? 28.615 0.358 -26.405 1.00 88.38 98 THR A CA 1
ATOM 740 C C . THR A 1 98 ? 28.658 0.593 -24.891 1.00 88.38 98 THR A C 1
ATOM 742 O O . THR A 1 98 ? 28.137 -0.216 -24.126 1.00 88.38 98 THR A O 1
ATOM 745 N N . GLU A 1 99 ? 29.228 1.717 -24.445 1.00 90.19 99 GLU A N 1
ATOM 746 C CA . GLU A 1 99 ? 29.226 2.103 -23.026 1.00 90.19 99 GLU A CA 1
ATOM 747 C C . GLU A 1 99 ? 27.801 2.333 -22.494 1.00 90.19 99 GLU A C 1
ATOM 749 O O . GLU A 1 99 ? 27.460 1.843 -21.416 1.00 90.19 99 GLU A O 1
ATOM 754 N N . GLU A 1 100 ? 26.943 3.008 -23.264 1.00 90.94 100 GLU A N 1
ATOM 755 C CA . GLU A 1 100 ? 25.535 3.218 -22.895 1.00 90.94 100 GLU A CA 1
ATOM 756 C C . GLU A 1 100 ? 24.751 1.896 -22.810 1.00 90.94 100 GLU A C 1
ATOM 758 O O . GLU A 1 100 ? 23.960 1.712 -21.888 1.00 90.94 100 GLU A O 1
ATOM 763 N N . VAL A 1 101 ? 25.010 0.931 -23.700 1.00 91.19 101 VAL A N 1
ATOM 764 C CA . VAL A 1 101 ? 24.394 -0.410 -23.639 1.00 91.19 101 VAL A CA 1
ATOM 765 C C . VAL A 1 101 ? 24.789 -1.151 -22.359 1.00 91.19 101 VAL A C 1
ATOM 767 O O . VAL A 1 101 ? 23.929 -1.736 -21.699 1.00 91.19 101 VAL A O 1
ATOM 770 N N . HIS A 1 102 ? 26.065 -1.101 -21.963 1.00 89.19 102 HIS A N 1
ATOM 771 C CA . HIS A 1 102 ? 26.511 -1.690 -20.697 1.00 89.19 102 HIS A CA 1
ATOM 772 C C . HIS A 1 102 ? 25.819 -1.051 -19.494 1.00 89.19 102 HIS A C 1
ATOM 774 O O . HIS A 1 102 ? 25.323 -1.759 -18.618 1.00 89.19 102 HIS A O 1
ATOM 780 N N . ARG A 1 103 ? 25.726 0.280 -19.481 1.00 92.12 103 ARG A N 1
ATOM 781 C CA . ARG A 1 103 ? 25.030 1.016 -18.425 1.00 92.12 103 ARG A CA 1
ATOM 782 C C . ARG A 1 103 ? 23.544 0.656 -18.358 1.00 92.12 103 ARG A C 1
ATOM 784 O O . ARG A 1 103 ? 23.018 0.483 -17.261 1.00 92.12 103 ARG A O 1
ATOM 791 N N . ASN A 1 104 ? 22.873 0.514 -19.499 1.00 91.81 104 ASN A N 1
ATOM 792 C CA . ASN A 1 104 ? 21.472 0.096 -19.542 1.00 91.81 104 ASN A CA 1
ATOM 793 C C . ASN A 1 104 ? 21.279 -1.320 -18.982 1.00 91.81 104 ASN A C 1
ATOM 795 O O . ASN A 1 104 ? 20.323 -1.544 -18.246 1.00 91.81 104 ASN A O 1
ATOM 799 N N . ASN A 1 105 ? 22.204 -2.248 -19.249 1.00 90.44 105 ASN A N 1
ATOM 800 C CA . ASN A 1 105 ? 22.164 -3.599 -18.678 1.00 90.44 105 ASN A CA 1
ATOM 801 C C . ASN A 1 105 ? 22.271 -3.582 -17.143 1.00 90.44 105 ASN A C 1
ATOM 803 O O . ASN A 1 105 ? 21.489 -4.236 -16.454 1.00 90.44 105 ASN A O 1
ATOM 807 N N . GLU A 1 106 ? 23.190 -2.781 -16.597 1.00 92.38 106 GLU A N 1
ATOM 808 C CA . GLU A 1 106 ? 23.317 -2.614 -15.144 1.00 92.38 106 GLU A CA 1
ATOM 809 C C . GLU A 1 106 ? 22.050 -2.009 -14.521 1.00 92.38 106 GLU A C 1
ATOM 811 O O . GLU A 1 106 ? 21.595 -2.467 -13.471 1.00 92.38 106 GLU A O 1
ATOM 816 N N . LEU A 1 107 ? 21.460 -0.999 -15.170 1.00 93.75 107 LEU A N 1
ATOM 817 C CA . LEU A 1 107 ? 20.213 -0.376 -14.720 1.00 93.75 107 LEU A CA 1
ATOM 818 C C . LEU A 1 107 ? 19.033 -1.355 -14.755 1.00 93.75 107 LEU A C 1
ATOM 820 O O . LEU A 1 107 ? 18.244 -1.365 -13.812 1.00 93.75 107 LEU A O 1
ATOM 824 N N . ALA A 1 108 ? 18.933 -2.195 -15.789 1.00 92.81 108 ALA A N 1
ATOM 825 C CA . ALA A 1 108 ? 17.917 -3.242 -15.880 1.00 92.81 108 ALA A CA 1
ATOM 826 C C . ALA A 1 108 ? 18.009 -4.214 -14.689 1.00 92.81 108 ALA A C 1
ATOM 828 O O . ALA A 1 108 ? 17.002 -4.475 -14.032 1.00 92.81 108 ALA A O 1
ATOM 829 N N . GLY A 1 109 ? 19.224 -4.640 -14.321 1.00 91.62 109 GLY A N 1
ATOM 830 C CA . GLY A 1 109 ? 19.431 -5.530 -13.172 1.00 91.62 109 GLY A CA 1
ATOM 831 C C . GLY A 1 109 ? 19.100 -4.877 -11.828 1.00 91.62 109 GLY A C 1
ATOM 832 O O . GLY A 1 109 ? 18.517 -5.504 -10.942 1.00 91.62 109 GLY A O 1
ATOM 833 N N . GLN A 1 110 ? 19.413 -3.588 -11.666 1.00 94.38 110 GLN A N 1
ATOM 834 C CA . GLN A 1 110 ? 18.989 -2.832 -10.482 1.00 94.38 110 GLN A CA 1
ATOM 835 C C . GLN A 1 110 ? 17.465 -2.705 -10.397 1.00 94.38 110 GLN A C 1
ATOM 837 O O . GLN A 1 110 ? 16.904 -2.743 -9.299 1.00 94.38 110 GLN A O 1
ATOM 842 N N . LEU A 1 111 ? 16.797 -2.550 -11.540 1.00 94.31 111 LEU A N 1
ATOM 843 C CA . LEU A 1 111 ? 15.351 -2.410 -11.611 1.00 94.31 111 LEU A CA 1
ATOM 844 C C . LEU A 1 111 ? 14.641 -3.729 -11.274 1.00 94.31 111 LEU A C 1
ATOM 846 O O . LEU A 1 111 ? 13.694 -3.711 -10.490 1.00 94.31 111 LEU A O 1
ATOM 850 N N . GLU A 1 112 ? 15.155 -4.864 -11.756 1.00 91.56 112 GLU A N 1
ATOM 851 C CA . GLU A 1 112 ? 14.678 -6.205 -11.391 1.00 91.56 112 GLU A CA 1
ATOM 852 C C . GLU A 1 112 ? 14.765 -6.442 -9.875 1.00 91.56 112 GLU A C 1
ATOM 854 O O . GLU A 1 112 ? 13.766 -6.765 -9.228 1.00 91.56 112 GLU A O 1
ATOM 859 N N . GLN A 1 113 ? 15.919 -6.141 -9.269 1.00 93.69 113 GLN A N 1
ATOM 860 C CA . GLN A 1 113 ? 16.080 -6.205 -7.815 1.00 93.69 113 GLN A CA 1
ATOM 861 C C . GLN A 1 113 ? 15.114 -5.259 -7.076 1.00 93.69 113 GLN A C 1
ATOM 863 O O . GLN A 1 113 ? 14.637 -5.570 -5.979 1.00 93.69 113 GLN A O 1
ATOM 868 N N . GLY A 1 114 ? 14.829 -4.094 -7.661 1.00 95.12 114 GLY A N 1
ATOM 869 C CA . GLY A 1 114 ? 13.833 -3.148 -7.168 1.00 95.12 114 GLY A CA 1
ATOM 870 C C . GLY A 1 114 ? 12.421 -3.733 -7.158 1.00 95.12 114 GLY A C 1
ATOM 871 O O . GLY A 1 114 ? 11.714 -3.590 -6.158 1.00 95.12 114 GLY A O 1
ATOM 872 N N . PHE A 1 115 ? 12.020 -4.432 -8.219 1.00 94.50 115 PHE A N 1
ATOM 873 C CA . PHE A 1 115 ? 10.717 -5.095 -8.300 1.00 94.50 115 PHE A CA 1
ATOM 874 C C . PHE A 1 115 ? 10.567 -6.225 -7.286 1.00 94.50 115 PHE A C 1
ATOM 876 O O . PHE A 1 115 ? 9.521 -6.314 -6.639 1.00 94.50 115 PHE A O 1
ATOM 883 N N . ASP A 1 116 ? 11.612 -7.021 -7.060 1.00 93.88 116 ASP A N 1
ATOM 884 C CA . ASP A 1 116 ? 11.605 -8.046 -6.012 1.00 93.88 116 ASP A CA 1
ATOM 885 C C . ASP A 1 116 ? 11.381 -7.442 -4.620 1.00 93.88 116 ASP A C 1
ATOM 887 O O . ASP A 1 116 ? 10.577 -7.952 -3.834 1.00 93.88 116 ASP A O 1
ATOM 891 N N . ASN A 1 117 ? 12.021 -6.305 -4.331 1.00 96.44 117 ASN A N 1
ATOM 892 C CA . ASN A 1 117 ? 11.824 -5.587 -3.072 1.00 96.44 117 ASN A CA 1
ATOM 893 C C . ASN A 1 117 ? 10.391 -5.054 -2.930 1.00 96.44 117 ASN A C 1
ATOM 895 O O . ASN A 1 117 ? 9.813 -5.126 -1.844 1.00 96.44 117 ASN A O 1
ATOM 899 N N . VAL A 1 118 ? 9.800 -4.533 -4.011 1.00 97.25 118 VAL A N 1
ATOM 900 C CA . VAL A 1 118 ? 8.397 -4.087 -4.013 1.00 97.25 118 VAL A CA 1
ATOM 901 C C . VAL A 1 118 ? 7.463 -5.267 -3.758 1.00 97.25 118 VAL A C 1
ATOM 903 O O . VAL A 1 118 ? 6.580 -5.167 -2.909 1.00 97.25 118 VAL A O 1
ATOM 906 N N . LYS A 1 119 ? 7.685 -6.406 -4.418 1.00 94.88 119 LYS A N 1
ATOM 907 C CA . LYS A 1 119 ? 6.883 -7.622 -4.239 1.00 94.88 119 LYS A CA 1
ATOM 908 C C . LYS A 1 119 ? 6.951 -8.153 -2.807 1.00 94.88 119 LYS A C 1
ATOM 910 O O . LYS A 1 119 ? 5.922 -8.498 -2.227 1.00 94.88 119 LYS A O 1
ATOM 915 N N . ASP A 1 120 ? 8.139 -8.182 -2.207 1.00 96.56 120 ASP A N 1
ATOM 916 C CA . ASP A 1 120 ? 8.312 -8.545 -0.796 1.00 96.56 120 ASP A CA 1
ATOM 917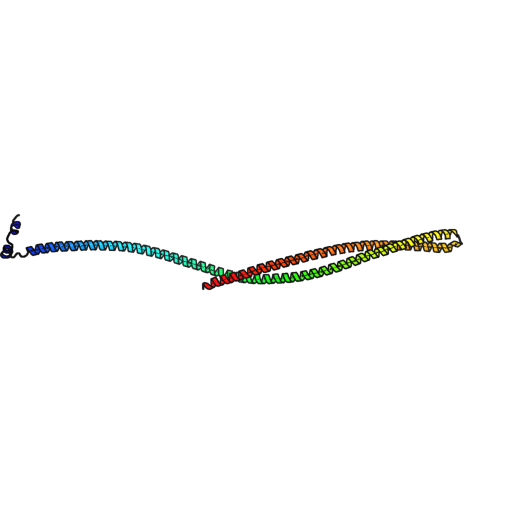 C C . ASP A 1 120 ? 7.591 -7.560 0.142 1.00 96.56 120 ASP A C 1
ATOM 919 O O . ASP A 1 120 ? 6.868 -7.980 1.049 1.00 96.56 120 ASP A O 1
ATOM 923 N N . ALA A 1 121 ? 7.708 -6.253 -0.109 1.00 97.12 121 ALA A N 1
ATOM 924 C CA . ALA A 1 121 ? 7.014 -5.228 0.669 1.00 97.12 121 ALA A CA 1
ATOM 925 C C . ALA A 1 121 ? 5.485 -5.360 0.578 1.00 97.12 121 ALA A C 1
ATOM 927 O O . ALA A 1 121 ? 4.804 -5.260 1.599 1.00 97.12 121 ALA A O 1
ATOM 928 N N . VAL A 1 122 ? 4.943 -5.641 -0.611 1.00 96.75 122 VAL A N 1
ATOM 929 C CA . VAL A 1 122 ? 3.508 -5.891 -0.813 1.00 96.75 122 VAL A CA 1
ATOM 930 C C . VAL A 1 122 ? 3.061 -7.153 -0.077 1.00 96.75 122 VAL A C 1
ATOM 932 O O . VAL A 1 122 ? 2.039 -7.129 0.604 1.00 96.75 122 VAL A O 1
ATOM 935 N N . ASN A 1 123 ? 3.832 -8.242 -0.134 1.00 94.62 123 ASN A N 1
ATOM 936 C CA . ASN A 1 123 ? 3.509 -9.473 0.595 1.00 94.62 123 ASN A CA 1
ATOM 937 C C . ASN A 1 123 ? 3.482 -9.255 2.114 1.00 94.62 123 ASN A C 1
ATOM 939 O O . ASN A 1 123 ? 2.558 -9.711 2.791 1.00 94.62 123 ASN A O 1
ATOM 943 N N . LYS A 1 124 ? 4.458 -8.515 2.650 1.00 96.31 124 LYS A N 1
ATOM 944 C CA . LYS A 1 124 ? 4.476 -8.105 4.061 1.00 96.31 124 LYS A CA 1
ATOM 945 C C . LYS A 1 124 ? 3.294 -7.197 4.403 1.00 96.31 124 LYS A C 1
ATOM 947 O O . LYS A 1 124 ? 2.680 -7.376 5.451 1.00 96.31 124 LYS A O 1
ATOM 952 N N . GLY A 1 125 ? 2.946 -6.270 3.510 1.00 96.62 125 GLY A N 1
ATOM 953 C CA . GLY A 1 125 ? 1.773 -5.406 3.635 1.00 96.62 125 GLY A CA 1
ATOM 954 C C . GLY A 1 125 ? 0.466 -6.196 3.709 1.00 96.62 125 GLY A C 1
ATOM 955 O O . GLY A 1 125 ? -0.335 -5.964 4.611 1.00 96.62 125 GLY A O 1
ATOM 956 N N . ASN A 1 126 ? 0.285 -7.186 2.832 1.00 95.00 126 ASN A N 1
ATOM 957 C CA . ASN A 1 126 ? -0.872 -8.085 2.846 1.00 95.00 126 ASN A CA 1
ATOM 958 C C . ASN A 1 126 ? -0.965 -8.886 4.153 1.00 95.00 126 ASN A C 1
ATOM 960 O O . ASN A 1 126 ? -2.044 -8.989 4.731 1.00 95.00 126 ASN A O 1
ATOM 964 N N . ALA A 1 127 ? 0.156 -9.410 4.659 1.00 95.50 127 ALA A N 1
ATOM 965 C CA . ALA A 1 127 ? 0.174 -10.118 5.940 1.00 95.50 127 ALA A CA 1
ATOM 966 C C . ALA A 1 127 ? -0.236 -9.208 7.113 1.00 95.50 127 ALA A C 1
ATOM 968 O O . ALA A 1 127 ? -1.057 -9.602 7.941 1.00 95.50 127 ALA A O 1
ATOM 969 N N . ALA A 1 128 ? 0.280 -7.975 7.152 1.00 96.38 128 ALA A N 1
ATOM 970 C CA . ALA A 1 128 ? -0.087 -6.988 8.168 1.00 96.38 128 ALA A CA 1
ATOM 971 C C . ALA A 1 128 ? -1.569 -6.583 8.083 1.00 96.38 128 ALA A C 1
ATOM 973 O O . ALA A 1 128 ? -2.220 -6.368 9.105 1.00 96.38 128 ALA A O 1
ATOM 974 N N . VAL A 1 129 ? -2.124 -6.510 6.871 1.00 96.00 129 VAL A N 1
ATOM 975 C CA . VAL A 1 129 ? -3.552 -6.258 6.646 1.00 96.00 129 VAL A CA 1
ATOM 976 C C . VAL A 1 129 ? -4.417 -7.393 7.201 1.00 96.00 129 VAL A C 1
ATOM 978 O O . VAL A 1 129 ? -5.397 -7.118 7.897 1.00 96.00 129 VAL A O 1
ATOM 981 N N . GLU A 1 130 ? -4.065 -8.654 6.954 1.00 93.38 130 GLU A N 1
ATOM 982 C CA . GLU A 1 130 ? -4.810 -9.793 7.509 1.00 93.38 130 GLU A CA 1
ATOM 983 C C . GLU A 1 130 ? -4.752 -9.827 9.046 1.00 93.38 130 GLU A C 1
ATOM 985 O O . GLU A 1 130 ? -5.761 -10.087 9.709 1.00 93.38 130 GLU A O 1
ATOM 990 N N . GLU A 1 131 ? -3.609 -9.475 9.640 1.00 95.88 131 GLU A N 1
ATOM 991 C CA . GLU A 1 131 ? -3.481 -9.325 11.095 1.00 95.88 131 GLU A CA 1
ATOM 992 C C . GLU A 1 131 ? -4.361 -8.186 11.639 1.00 95.88 131 GLU A C 1
ATOM 994 O O . GLU A 1 131 ? -5.080 -8.361 12.633 1.00 95.88 131 GLU A O 1
ATOM 999 N N . ALA A 1 132 ? -4.371 -7.031 10.966 1.00 95.94 132 ALA A N 1
ATOM 1000 C CA . ALA A 1 132 ? -5.217 -5.898 11.332 1.00 95.94 132 ALA A CA 1
ATOM 1001 C C . ALA A 1 132 ? -6.709 -6.262 11.262 1.00 95.94 132 ALA A C 1
ATOM 1003 O O . ALA A 1 132 ? -7.470 -5.950 12.181 1.00 95.94 132 ALA A O 1
ATOM 1004 N N . LYS A 1 133 ? -7.121 -6.996 10.224 1.00 94.06 133 LYS A N 1
ATOM 1005 C CA . LYS A 1 133 ? -8.487 -7.505 10.065 1.00 94.06 133 LYS A CA 1
ATOM 1006 C C . LYS A 1 133 ? -8.886 -8.432 11.212 1.00 94.06 133 LYS A C 1
ATOM 1008 O O . LYS A 1 133 ? -9.942 -8.239 11.811 1.00 94.06 133 LYS A O 1
ATOM 1013 N N . SER A 1 134 ? -8.030 -9.394 11.561 1.00 95.00 134 SER A N 1
ATOM 1014 C CA . SER A 1 134 ? -8.257 -10.290 12.703 1.00 95.00 134 SER A CA 1
ATOM 1015 C C . SER A 1 134 ? -8.393 -9.510 14.016 1.00 95.00 134 SER A C 1
ATOM 1017 O O . SER A 1 134 ? -9.261 -9.800 14.842 1.00 95.00 134 SER A O 1
ATOM 1019 N N . THR A 1 135 ? -7.560 -8.487 14.202 1.00 96.25 135 THR A N 1
ATOM 1020 C CA . THR A 1 135 ? -7.601 -7.625 15.389 1.00 96.25 135 THR A CA 1
ATOM 1021 C C . THR A 1 135 ? -8.918 -6.856 15.473 1.00 96.25 135 THR A C 1
ATOM 1023 O O . THR A 1 135 ? -9.544 -6.836 16.531 1.00 96.25 135 THR A O 1
ATOM 1026 N N . ILE A 1 136 ? -9.396 -6.289 14.365 1.00 95.38 136 ILE A N 1
ATOM 1027 C CA . ILE A 1 136 ? -10.675 -5.567 14.331 1.00 95.38 136 ILE A CA 1
ATOM 1028 C C . ILE A 1 136 ? -11.858 -6.495 14.595 1.00 95.38 136 ILE A C 1
ATOM 1030 O O . ILE A 1 136 ? -12.733 -6.129 15.371 1.00 95.38 136 ILE A O 1
ATOM 1034 N N . MET A 1 137 ? -11.857 -7.722 14.069 1.00 92.75 137 MET A N 1
ATOM 1035 C CA . MET A 1 137 ? -12.892 -8.707 14.414 1.00 92.75 137 MET A CA 1
ATOM 1036 C C . MET A 1 137 ? -12.915 -9.017 15.921 1.00 92.75 137 MET A C 1
ATOM 1038 O O . MET A 1 137 ? -13.976 -9.210 16.515 1.00 92.75 137 MET A O 1
ATOM 1042 N N . SER A 1 138 ? -11.749 -9.052 16.574 1.00 95.25 138 SER A N 1
ATOM 1043 C CA . SER A 1 138 ? -11.662 -9.196 18.034 1.00 95.25 138 SER A CA 1
ATOM 1044 C C . SER A 1 138 ? -12.237 -7.978 18.771 1.00 95.25 138 SER A C 1
ATOM 1046 O O . SER A 1 138 ? -12.957 -8.128 19.765 1.00 95.25 138 SER A O 1
ATOM 1048 N N . VAL A 1 139 ? -11.982 -6.770 18.257 1.00 94.44 139 VAL A N 1
ATOM 1049 C CA . VAL A 1 139 ? -12.567 -5.523 18.773 1.00 94.44 139 VAL A CA 1
ATOM 1050 C C . VAL A 1 139 ? -14.089 -5.537 18.631 1.00 94.44 139 VAL A C 1
ATOM 1052 O O . VAL A 1 139 ? -14.770 -5.303 19.623 1.00 94.44 139 VAL A O 1
ATOM 1055 N N . GLU A 1 140 ? -14.636 -5.890 17.465 1.00 92.19 140 GLU A N 1
ATOM 1056 C CA . GLU A 1 140 ? -16.087 -5.996 17.245 1.00 92.19 140 GLU A CA 1
ATOM 1057 C C . GLU A 1 140 ? -16.748 -6.959 18.239 1.00 92.19 140 GLU A C 1
ATOM 1059 O O . GLU A 1 140 ? -17.762 -6.624 18.854 1.00 92.19 140 GLU A O 1
ATOM 1064 N N . ASN A 1 141 ? -16.140 -8.126 18.475 1.00 93.69 141 ASN A N 1
ATOM 1065 C CA . ASN A 1 141 ? -16.632 -9.083 19.469 1.00 93.69 141 ASN A CA 1
ATOM 1066 C C . ASN A 1 141 ? -16.619 -8.504 20.892 1.00 93.69 141 ASN A C 1
ATOM 1068 O O . ASN A 1 141 ? -17.575 -8.682 21.652 1.00 93.69 141 ASN A O 1
ATOM 1072 N N . THR A 1 142 ? -15.546 -7.800 21.256 1.00 95.19 142 THR A N 1
ATOM 1073 C CA . THR A 1 142 ? -15.389 -7.186 22.583 1.00 95.19 142 THR A CA 1
ATOM 1074 C C . THR A 1 142 ? -16.408 -6.067 22.800 1.00 95.19 142 THR A C 1
ATOM 1076 O O . THR A 1 142 ? -17.063 -6.017 23.841 1.00 95.19 142 THR A O 1
ATOM 1079 N N . VAL A 1 143 ? -16.596 -5.207 21.799 1.00 94.56 143 VAL A N 1
ATOM 1080 C CA . VAL A 1 143 ? -17.576 -4.115 21.817 1.00 94.56 143 VAL A CA 1
ATOM 1081 C C . VAL A 1 143 ? -19.003 -4.671 21.864 1.00 94.56 143 VAL A C 1
ATOM 1083 O O . VAL A 1 143 ? -19.808 -4.223 22.679 1.00 94.56 143 VAL A O 1
ATOM 1086 N N . GLY A 1 144 ? -19.308 -5.718 21.092 1.00 92.94 144 GLY A N 1
ATOM 1087 C CA . GLY A 1 144 ? -20.603 -6.402 21.146 1.00 92.94 144 GLY A CA 1
ATOM 1088 C C . GLY A 1 144 ? -20.904 -7.021 22.519 1.00 92.94 144 GLY A C 1
ATOM 1089 O O . GLY A 1 144 ? -22.028 -6.928 23.021 1.00 92.94 144 GLY A O 1
ATOM 1090 N N . ALA A 1 145 ? -19.899 -7.607 23.178 1.00 95.31 145 ALA A N 1
ATOM 1091 C CA . ALA A 1 145 ? -20.036 -8.109 24.546 1.00 95.31 145 ALA A CA 1
ATOM 1092 C C . ALA A 1 145 ? -20.250 -6.975 25.567 1.00 95.31 145 ALA A C 1
ATOM 1094 O O . ALA A 1 145 ? -21.073 -7.115 26.482 1.00 95.31 145 ALA A O 1
ATOM 1095 N N . ALA A 1 146 ? -19.556 -5.846 25.396 1.00 95.69 146 ALA A N 1
ATOM 1096 C CA . ALA A 1 146 ? -19.729 -4.659 26.227 1.00 95.69 146 ALA A CA 1
ATOM 1097 C C . ALA A 1 146 ? -21.149 -4.088 26.103 1.00 95.69 146 ALA A C 1
ATOM 1099 O O . ALA A 1 146 ? -21.786 -3.869 27.133 1.00 95.69 146 ALA A O 1
ATOM 1100 N N . HIS A 1 147 ? -21.677 -3.955 24.879 1.00 94.56 147 HIS A N 1
ATOM 1101 C CA . HIS A 1 147 ? -23.050 -3.509 24.600 1.00 94.56 147 HIS A CA 1
ATOM 1102 C C . HIS A 1 147 ? -24.094 -4.408 25.282 1.00 94.56 147 HIS A C 1
ATOM 1104 O O . HIS A 1 147 ? -25.040 -3.951 25.922 1.00 94.56 147 HIS A O 1
ATOM 1110 N N . LYS A 1 148 ? -23.917 -5.735 25.206 1.00 95.38 148 LYS A N 1
ATOM 1111 C CA . LYS A 1 148 ? -24.814 -6.684 25.886 1.00 95.38 148 LYS A CA 1
ATOM 1112 C C . LYS A 1 148 ? -24.788 -6.507 27.408 1.00 95.38 148 LYS A C 1
ATOM 1114 O O . LYS A 1 148 ? -25.832 -6.587 28.056 1.00 95.38 148 LYS A O 1
ATOM 1119 N N . THR A 1 149 ? -23.604 -6.289 27.975 1.00 96.19 149 THR A N 1
ATOM 1120 C CA . THR A 1 149 ? -23.413 -6.148 29.426 1.00 96.19 149 THR A CA 1
ATOM 1121 C C . THR A 1 149 ? -23.998 -4.835 29.946 1.00 96.19 149 THR A C 1
ATOM 1123 O O . THR A 1 149 ? -24.684 -4.839 30.966 1.00 96.19 149 THR A O 1
ATOM 1126 N N . THR A 1 150 ? -23.803 -3.727 29.229 1.00 96.19 150 THR A N 1
ATOM 1127 C CA . THR A 1 150 ? -24.417 -2.426 29.556 1.00 96.19 150 THR A CA 1
ATOM 1128 C C . THR A 1 150 ? -25.938 -2.466 29.425 1.00 96.19 150 THR A C 1
ATOM 1130 O O . THR A 1 150 ? -26.633 -2.001 30.328 1.00 96.19 150 THR A O 1
ATOM 1133 N N . GLY A 1 151 ? -26.480 -3.114 28.389 1.00 95.25 151 GLY A N 1
ATOM 1134 C CA . GLY A 1 151 ? -27.927 -3.323 28.259 1.00 95.25 151 GLY A CA 1
ATOM 1135 C C . GLY A 1 151 ? -28.534 -4.136 29.414 1.00 95.25 151 GLY A C 1
ATOM 1136 O O . GLY A 1 151 ? -29.604 -3.797 29.931 1.00 95.25 151 GLY A O 1
ATOM 1137 N N . A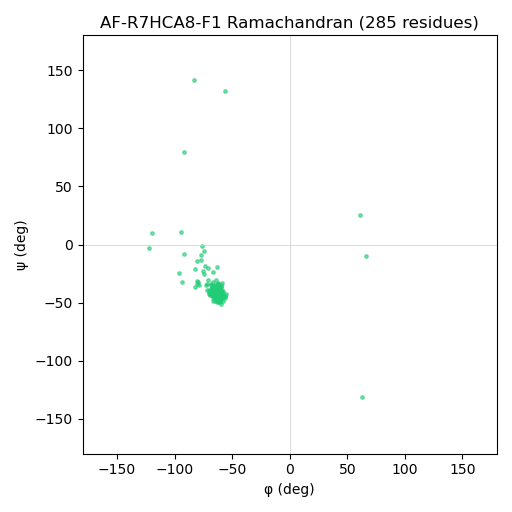LA A 1 152 ? -27.838 -5.182 29.874 1.00 96.25 152 ALA A N 1
ATOM 1138 C CA . ALA A 1 152 ? -28.247 -5.943 31.056 1.00 96.25 152 ALA A CA 1
ATOM 1139 C C . ALA A 1 152 ? -28.195 -5.088 32.335 1.00 96.25 152 ALA A C 1
ATOM 1141 O O . ALA A 1 152 ? -29.131 -5.124 33.131 1.00 96.25 152 ALA A O 1
ATOM 1142 N N . LEU A 1 153 ? -27.153 -4.267 32.499 1.00 96.31 153 LEU A N 1
ATOM 1143 C CA . LEU A 1 153 ? -27.009 -3.362 33.641 1.00 96.31 153 LEU A CA 1
ATOM 1144 C C . LEU A 1 153 ? -28.134 -2.318 33.702 1.00 96.31 153 LEU A C 1
ATOM 1146 O O . LEU A 1 153 ? -28.711 -2.111 34.767 1.00 96.31 153 LEU A O 1
ATOM 1150 N N . LEU A 1 154 ? -28.495 -1.706 32.569 1.00 95.94 154 LEU A N 1
ATOM 1151 C CA . LEU A 1 154 ? -29.629 -0.775 32.480 1.00 95.94 154 LEU A CA 1
ATOM 1152 C C . LEU A 1 154 ? -30.949 -1.444 32.881 1.00 95.94 154 LEU A C 1
ATOM 1154 O O . LEU A 1 154 ? -31.784 -0.830 33.548 1.00 95.94 154 LEU A O 1
ATOM 1158 N N . THR A 1 155 ? -31.131 -2.707 32.490 1.00 96.56 155 THR A N 1
ATOM 1159 C CA . THR A 1 155 ? -32.312 -3.495 32.864 1.00 96.56 155 THR A CA 1
ATOM 1160 C C . THR A 1 155 ? -32.349 -3.731 34.374 1.00 96.56 155 THR A C 1
ATOM 1162 O O . THR A 1 155 ? -33.379 -3.494 35.003 1.00 96.56 155 THR A O 1
ATOM 1165 N N . GLU A 1 156 ? -31.224 -4.112 34.980 1.00 96.44 156 GLU A N 1
ATOM 1166 C CA . GLU A 1 156 ? -31.133 -4.346 36.424 1.00 96.44 156 GLU A CA 1
ATOM 1167 C C . GLU A 1 156 ? -31.347 -3.058 37.232 1.00 96.44 156 GLU A C 1
ATOM 1169 O O . GLU A 1 156 ? -32.098 -3.046 38.204 1.00 96.44 156 GLU A O 1
ATOM 1174 N N . MET A 1 157 ? -30.776 -1.931 36.795 1.00 96.12 157 MET A N 1
ATOM 1175 C CA . MET A 1 157 ? -31.007 -0.632 37.440 1.00 96.12 157 MET A CA 1
ATOM 1176 C C . MET A 1 157 ? -32.482 -0.229 37.424 1.00 96.12 157 MET A C 1
ATOM 1178 O O . MET A 1 157 ? -32.977 0.337 38.403 1.00 96.12 157 MET A O 1
ATOM 1182 N N . LYS A 1 158 ? -33.206 -0.553 36.347 1.00 95.31 158 LYS A N 1
ATOM 1183 C CA . LYS A 1 158 ? -34.655 -0.351 36.281 1.00 95.31 158 LYS A CA 1
ATOM 1184 C C . LYS A 1 158 ? -35.385 -1.209 37.317 1.00 95.31 158 LYS A C 1
ATOM 1186 O O . LYS A 1 158 ? -36.211 -0.673 38.047 1.00 95.31 158 LYS A O 1
ATOM 1191 N N . HIS A 1 159 ? -35.032 -2.489 37.445 1.00 96.56 159 HIS A N 1
ATOM 1192 C CA . HIS A 1 159 ? -35.606 -3.364 38.472 1.00 96.56 159 HIS A CA 1
ATOM 1193 C C . HIS A 1 159 ? -35.368 -2.835 39.894 1.00 96.56 159 HIS A C 1
ATOM 1195 O O . HIS A 1 159 ? -36.298 -2.802 40.697 1.00 96.56 159 HIS A O 1
ATOM 1201 N N . ILE A 1 160 ? -34.159 -2.357 40.207 1.00 96.06 160 ILE A N 1
ATOM 1202 C CA . ILE A 1 160 ? -33.873 -1.765 41.525 1.00 96.06 160 ILE A CA 1
ATOM 1203 C C . ILE A 1 160 ? -34.682 -0.473 41.728 1.00 96.06 160 ILE A C 1
ATOM 1205 O O . ILE A 1 160 ? -35.196 -0.235 42.820 1.00 96.06 160 ILE A O 1
ATOM 1209 N N . THR A 1 161 ? -34.845 0.343 40.684 1.00 95.94 161 THR A N 1
ATOM 1210 C CA . THR A 1 161 ? -35.681 1.555 40.740 1.00 95.94 161 THR A CA 1
ATOM 1211 C C . THR A 1 161 ? -37.136 1.224 41.080 1.00 95.94 161 THR A C 1
ATOM 1213 O O . THR A 1 161 ? -37.733 1.907 41.913 1.00 95.94 161 THR A O 1
ATOM 1216 N N . ASP A 1 162 ? -37.688 0.157 40.495 1.00 95.31 162 ASP A N 1
ATOM 1217 C CA . ASP A 1 162 ? -39.050 -0.303 40.783 1.00 95.31 162 ASP A CA 1
ATOM 1218 C C . ASP A 1 162 ? -39.185 -0.757 42.253 1.00 95.31 162 ASP A C 1
ATOM 1220 O O . ASP A 1 162 ? -40.103 -0.323 42.954 1.00 95.31 162 ASP A O 1
ATOM 1224 N N . ILE A 1 163 ? -38.212 -1.524 42.767 1.00 96.12 163 ILE A N 1
ATOM 1225 C CA . ILE A 1 163 ? -38.161 -1.962 44.177 1.00 96.12 163 ILE A CA 1
ATOM 1226 C C . ILE A 1 163 ? -38.092 -0.764 45.137 1.00 96.12 163 ILE A C 1
ATOM 1228 O O . ILE A 1 163 ? -38.769 -0.745 46.165 1.00 96.12 163 ILE A O 1
ATOM 1232 N N . LEU A 1 164 ? -37.299 0.265 44.823 1.00 95.81 164 LEU A N 1
ATOM 1233 C CA . LEU A 1 164 ? -37.241 1.483 45.641 1.00 95.81 164 LEU A CA 1
ATOM 1234 C C . LEU A 1 164 ? -38.578 2.229 45.654 1.00 95.81 164 LEU A C 1
ATOM 1236 O O . LEU A 1 164 ? -38.957 2.781 46.688 1.00 95.81 164 LEU A O 1
ATOM 1240 N N . GLY A 1 165 ? -39.310 2.212 44.536 1.00 94.12 165 GLY A N 1
ATOM 1241 C CA . GLY A 1 165 ? -40.677 2.721 44.464 1.00 94.12 165 GLY A CA 1
ATOM 1242 C C . GLY A 1 165 ? -41.618 1.997 45.432 1.00 94.12 165 GLY A C 1
ATOM 1243 O O . GLY A 1 165 ? -42.379 2.646 46.156 1.00 94.12 165 GLY A O 1
ATOM 1244 N N . GLU A 1 166 ? -41.523 0.668 45.512 1.00 96.50 166 GLU A N 1
ATOM 1245 C CA . GLU A 1 166 ? -42.278 -0.143 46.476 1.00 96.50 166 GLU A CA 1
ATOM 1246 C C . GLU A 1 166 ? -41.887 0.170 47.926 1.00 96.50 166 GLU A C 1
ATOM 1248 O O . GLU A 1 166 ? -42.765 0.406 48.757 1.00 96.50 166 GLU A O 1
ATOM 1253 N N . ILE A 1 167 ? -40.587 0.257 48.234 1.00 95.19 167 ILE A N 1
ATOM 1254 C CA . ILE A 1 167 ? -40.088 0.607 49.576 1.00 95.19 167 ILE A CA 1
ATOM 1255 C C . ILE A 1 167 ? -40.607 1.980 50.006 1.00 95.19 167 ILE A C 1
ATOM 1257 O O . ILE A 1 167 ? -41.074 2.139 51.134 1.00 95.19 167 ILE A O 1
ATOM 1261 N N . ASN A 1 168 ? -40.572 2.967 49.110 1.00 94.88 168 ASN A N 1
ATOM 1262 C CA . ASN A 1 168 ? -41.074 4.304 49.403 1.00 94.88 168 ASN A CA 1
ATOM 1263 C C . ASN A 1 168 ? -42.597 4.298 49.640 1.00 94.88 168 ASN A C 1
ATOM 1265 O O . ASN A 1 168 ? -43.096 4.983 50.534 1.00 94.88 168 ASN A O 1
ATOM 1269 N N . SER A 1 169 ? -43.342 3.463 48.903 1.00 96.00 169 SER A N 1
ATOM 1270 C CA . SER A 1 169 ? -44.772 3.241 49.153 1.00 96.00 169 SER A CA 1
ATOM 1271 C C . SER A 1 169 ? -45.024 2.622 50.532 1.00 96.00 169 SER A C 1
ATOM 1273 O O . SER A 1 169 ? -45.876 3.113 51.272 1.00 96.00 169 SER A O 1
ATOM 1275 N N . ILE A 1 170 ? -44.251 1.603 50.925 1.00 96.06 170 ILE A N 1
ATOM 1276 C CA . ILE A 1 170 ? -44.342 0.959 52.246 1.00 96.06 170 ILE A CA 1
ATOM 1277 C C . ILE A 1 170 ? -44.004 1.954 53.360 1.00 96.06 170 ILE A C 1
ATOM 1279 O O . ILE A 1 170 ? -44.735 2.039 54.347 1.00 96.06 170 ILE A O 1
ATOM 1283 N N . ALA A 1 171 ? -42.938 2.741 53.204 1.00 96.12 171 ALA A N 1
ATOM 1284 C CA . ALA A 1 171 ? -42.553 3.775 54.159 1.00 96.12 171 ALA A CA 1
ATOM 1285 C C . ALA A 1 171 ? -43.656 4.838 54.312 1.00 96.12 171 ALA A C 1
ATOM 1287 O O . ALA A 1 171 ? -44.029 5.190 55.431 1.00 96.12 171 ALA A O 1
ATOM 1288 N N . SER A 1 172 ? -44.254 5.289 53.204 1.00 94.56 172 SER A N 1
ATOM 1289 C CA . SER A 1 172 ? -45.377 6.235 53.217 1.00 94.56 172 SER A CA 1
ATOM 1290 C C . SER A 1 172 ? -46.622 5.659 53.904 1.00 94.56 172 SER A C 1
ATOM 1292 O O . SER A 1 172 ? -47.229 6.324 54.746 1.00 94.56 172 SER A O 1
ATOM 1294 N N . GLN A 1 173 ? -46.973 4.403 53.611 1.00 96.62 173 GLN A N 1
ATOM 1295 C CA . GLN A 1 173 ? -48.084 3.705 54.264 1.00 96.62 173 GLN A CA 1
ATOM 1296 C C . GLN A 1 173 ? -47.836 3.516 55.763 1.00 96.62 173 GLN A C 1
ATOM 1298 O O . GLN A 1 173 ? -48.743 3.743 56.560 1.00 96.62 173 GLN A O 1
ATOM 1303 N N . THR A 1 174 ? -46.612 3.161 56.158 1.00 96.06 174 THR A N 1
ATOM 1304 C CA . THR A 1 174 ? -46.230 2.974 57.566 1.00 96.06 174 THR A CA 1
ATOM 1305 C C . THR A 1 174 ? -46.266 4.298 58.324 1.00 96.06 174 THR A C 1
ATOM 1307 O O . THR A 1 174 ? -46.787 4.349 59.435 1.00 96.06 174 THR A O 1
ATOM 1310 N N . ASN A 1 175 ? -45.825 5.389 57.691 1.00 94.25 175 ASN A N 1
ATOM 1311 C CA . ASN A 1 175 ? -45.931 6.742 58.232 1.00 94.25 175 ASN A CA 1
ATOM 1312 C C . ASN A 1 175 ? -47.394 7.194 58.406 1.00 94.25 175 ASN A C 1
ATOM 1314 O O . ASN A 1 175 ? -47.743 7.826 59.399 1.00 94.25 175 ASN A O 1
ATOM 1318 N N . LEU A 1 176 ? -48.283 6.855 57.466 1.00 95.06 176 LEU A N 1
ATOM 1319 C CA . LEU A 1 176 ? -49.722 7.109 57.615 1.00 95.06 176 LEU A CA 1
ATOM 1320 C C . LEU A 1 176 ? -50.346 6.253 58.725 1.00 95.06 176 LEU A C 1
ATOM 1322 O O . LEU A 1 176 ? -51.202 6.730 59.472 1.00 95.06 176 LEU A O 1
ATOM 1326 N N . LEU A 1 177 ? -49.921 4.994 58.848 1.00 94.69 177 LEU A N 1
ATOM 1327 C CA . LEU A 1 177 ? -50.396 4.086 59.887 1.00 94.69 177 LEU A CA 1
ATOM 1328 C C . LEU A 1 177 ? -49.957 4.559 61.279 1.00 94.69 177 LEU A C 1
ATOM 1330 O O . LEU A 1 177 ? -50.771 4.558 62.203 1.00 94.69 177 LEU A O 1
ATOM 1334 N N . SER A 1 178 ? -48.706 5.012 61.416 1.00 95.50 178 SER A N 1
ATOM 1335 C CA . SER A 1 178 ? -48.197 5.586 62.661 1.00 95.50 178 SER A CA 1
ATOM 1336 C C . SER A 1 178 ? -48.906 6.896 62.986 1.00 95.50 178 SER A C 1
ATOM 1338 O O . SER A 1 178 ? -49.370 7.065 64.104 1.00 95.50 178 SER A O 1
ATOM 1340 N N . LEU A 1 179 ? -49.145 7.776 62.013 1.00 91.69 179 LEU A N 1
ATOM 1341 C CA . LEU A 1 179 ? -49.923 8.993 62.248 1.00 91.69 179 LEU A CA 1
ATOM 1342 C C . LEU A 1 179 ? -51.319 8.688 62.821 1.00 91.69 179 LEU A C 1
ATOM 1344 O O . LEU A 1 179 ? -51.728 9.293 63.813 1.00 91.69 179 LEU A O 1
ATOM 1348 N N . ASN A 1 180 ? -52.027 7.714 62.241 1.00 92.00 180 ASN A N 1
ATOM 1349 C CA . ASN A 1 180 ? -53.330 7.276 62.746 1.00 92.00 180 ASN A CA 1
ATOM 1350 C C . ASN A 1 180 ? -53.232 6.690 64.165 1.00 92.00 180 ASN A C 1
ATOM 1352 O O . ASN A 1 180 ? -54.083 6.968 65.011 1.00 92.00 180 ASN A O 1
ATOM 1356 N N . ALA A 1 181 ? -52.183 5.916 64.450 1.00 92.00 181 ALA A N 1
ATOM 1357 C CA . ALA A 1 181 ? -51.941 5.359 65.775 1.00 92.00 181 ALA A CA 1
ATOM 1358 C C . ALA A 1 181 ? -51.576 6.436 66.817 1.00 92.00 181 ALA A C 1
ATOM 1360 O O . ALA A 1 181 ? -52.014 6.323 67.960 1.00 92.00 181 ALA A O 1
ATOM 1361 N N . SER A 1 182 ? -50.859 7.503 66.443 1.00 92.06 182 SER A N 1
ATOM 1362 C CA . SER A 1 182 ? -50.524 8.622 67.340 1.00 92.06 182 SER A CA 1
ATOM 1363 C C . SER A 1 182 ? -51.779 9.398 67.725 1.00 92.06 182 SER A C 1
ATOM 1365 O O . SER A 1 182 ? -51.931 9.795 68.881 1.00 92.06 182 SER A O 1
ATOM 1367 N N . ILE A 1 183 ? -52.718 9.565 66.786 1.00 88.81 183 ILE A N 1
ATOM 1368 C CA . ILE A 1 183 ? -54.030 10.168 67.059 1.00 88.81 183 ILE A CA 1
ATOM 1369 C C . ILE A 1 183 ? -54.799 9.326 68.086 1.00 88.81 183 ILE A C 1
ATOM 1371 O O . ILE A 1 183 ? -55.331 9.873 69.053 1.00 88.81 183 ILE A O 1
ATOM 1375 N N . GLU A 1 184 ? -54.829 8.003 67.923 1.00 92.25 184 GLU A N 1
ATOM 1376 C CA . GLU A 1 184 ? -55.554 7.123 68.845 1.00 92.25 184 GLU A CA 1
ATOM 1377 C C . GLU A 1 184 ? -54.855 7.010 70.214 1.00 92.25 184 GLU A C 1
ATOM 1379 O O . GLU A 1 184 ? -55.520 6.991 71.251 1.00 92.25 184 GLU A O 1
ATOM 1384 N N . ALA A 1 185 ? -53.518 7.052 70.248 1.00 91.12 185 ALA A N 1
ATOM 1385 C CA . ALA A 1 185 ? -52.734 7.140 71.480 1.00 91.12 185 ALA A CA 1
ATOM 1386 C C . ALA A 1 185 ? -53.065 8.416 72.273 1.00 91.12 185 ALA A C 1
ATOM 1388 O O . ALA A 1 185 ? -53.276 8.356 73.485 1.00 91.12 185 ALA A O 1
ATOM 1389 N N . ALA A 1 186 ? -53.176 9.562 71.590 1.00 89.44 186 ALA A N 1
ATOM 1390 C CA . ALA A 1 186 ? -53.600 10.820 72.201 1.00 89.44 186 ALA A CA 1
ATOM 1391 C C . ALA A 1 186 ? -55.048 10.747 72.715 1.00 89.44 186 ALA A C 1
ATOM 1393 O O . ALA A 1 186 ? -55.363 11.276 73.783 1.00 89.44 186 ALA A O 1
ATOM 1394 N N . ARG A 1 187 ? -55.926 10.043 71.991 1.00 90.69 187 ARG A N 1
ATOM 1395 C CA . ARG A 1 187 ? -57.336 9.845 72.353 1.00 90.69 187 ARG A CA 1
ATOM 1396 C C . ARG A 1 187 ? -57.519 8.995 73.614 1.00 90.69 187 ARG A C 1
ATOM 1398 O O . ARG A 1 187 ? -58.443 9.249 74.383 1.00 90.69 187 ARG A O 1
ATOM 1405 N N . ALA A 1 188 ? -56.626 8.035 73.853 1.00 89.88 188 ALA A N 1
ATOM 1406 C CA . ALA A 1 188 ? -56.603 7.199 75.056 1.00 89.88 188 ALA A CA 1
ATOM 1407 C C . ALA A 1 188 ? -56.079 7.923 76.321 1.00 89.88 188 ALA A C 1
ATOM 1409 O O . ALA A 1 188 ? -56.124 7.357 77.418 1.00 89.88 188 ALA A O 1
ATOM 1410 N N . GLY A 1 189 ? -55.593 9.166 76.203 1.00 88.38 189 GLY A N 1
ATOM 1411 C CA . GLY A 1 189 ? -55.156 9.989 77.334 1.00 88.38 189 GLY A CA 1
ATOM 1412 C C . GLY A 1 189 ? -53.965 9.393 78.099 1.00 88.38 189 GLY A C 1
ATOM 1413 O O . GLY A 1 189 ? -52.968 8.990 77.506 1.00 88.38 189 GLY A O 1
ATOM 1414 N N . GLU A 1 190 ? -54.054 9.324 79.434 1.00 85.25 190 GLU A N 1
ATOM 1415 C CA . 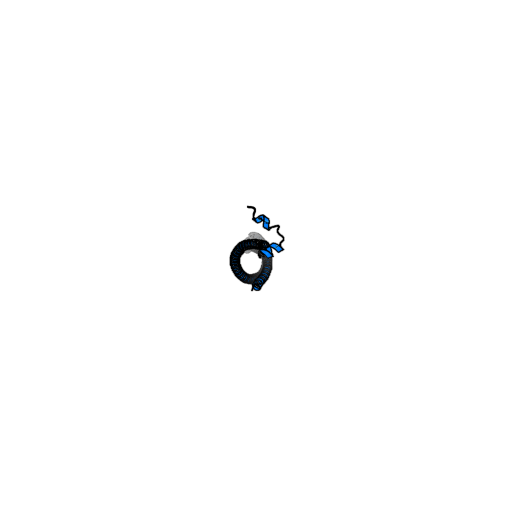GLU A 1 190 ? -52.978 8.798 80.300 1.00 85.25 190 GLU A CA 1
ATOM 1416 C C . GLU A 1 190 ? -52.605 7.339 79.979 1.00 85.25 190 GLU A C 1
ATOM 1418 O O . GLU A 1 190 ? -51.434 6.971 80.067 1.00 85.25 190 GLU A O 1
ATOM 1423 N N . HIS A 1 191 ? -53.568 6.516 79.546 1.00 85.50 191 HIS A N 1
ATOM 1424 C CA . HIS A 1 191 ? -53.328 5.109 79.206 1.00 85.50 191 HIS A CA 1
ATOM 1425 C C . HIS A 1 191 ? -52.575 4.924 77.876 1.00 85.50 191 HIS A C 1
ATOM 1427 O O . HIS A 1 191 ? -51.995 3.865 77.649 1.00 85.50 191 HIS A O 1
ATOM 1433 N N . GLY A 1 192 ? -52.551 5.947 77.013 1.00 88.88 192 GLY A N 1
ATOM 1434 C CA . GLY A 1 192 ? -51.902 5.913 75.701 1.00 88.88 192 GLY A CA 1
ATOM 1435 C C . GLY A 1 192 ? -50.447 6.388 75.684 1.00 88.88 192 GLY A C 1
ATOM 1436 O O . GLY A 1 192 ? -49.777 6.210 74.671 1.00 88.88 192 GLY A O 1
ATOM 1437 N N . LYS A 1 193 ? -49.918 6.953 76.782 1.00 85.50 193 LYS A N 1
ATOM 1438 C CA . LYS A 1 193 ? -48.577 7.578 76.811 1.00 85.50 193 LYS A CA 1
ATOM 1439 C C . LYS A 1 193 ? -47.442 6.646 76.382 1.00 85.50 193 LYS A C 1
ATOM 1441 O O . LYS A 1 193 ? -46.580 7.057 75.615 1.00 85.50 193 LYS A O 1
ATOM 1446 N N . GLY A 1 194 ? -47.439 5.399 76.856 1.00 88.88 194 GLY A N 1
ATOM 1447 C CA . GLY A 1 194 ? -46.416 4.419 76.468 1.00 88.88 194 GLY A CA 1
ATOM 1448 C C . GLY A 1 194 ? -46.525 3.997 75.000 1.00 88.88 194 GLY A C 1
ATOM 1449 O O . GLY A 1 194 ? -45.511 3.785 74.344 1.00 88.88 194 GLY A O 1
ATOM 1450 N N . PHE A 1 195 ? -47.750 3.933 74.471 1.00 91.56 195 PHE A N 1
ATOM 1451 C CA . PHE A 1 195 ? -47.999 3.616 73.066 1.00 91.56 195 PHE A CA 1
ATOM 1452 C C . PHE A 1 195 ? -47.601 4.781 72.150 1.00 91.56 195 PHE A C 1
ATOM 1454 O O . PHE A 1 195 ? -46.973 4.547 71.126 1.00 91.56 195 PHE A O 1
ATOM 1461 N N . ALA A 1 196 ? -47.858 6.030 72.556 1.00 90.62 196 ALA A N 1
ATOM 1462 C CA . ALA A 1 196 ? -47.470 7.226 71.806 1.00 90.62 196 ALA A CA 1
ATOM 1463 C C . ALA A 1 196 ? -45.960 7.275 71.508 1.00 90.62 196 ALA A C 1
ATOM 1465 O O . ALA A 1 196 ? -45.576 7.549 70.377 1.00 90.62 196 ALA A O 1
ATOM 1466 N N . VAL A 1 197 ? -45.111 6.918 72.484 1.00 91.56 197 VAL A N 1
ATOM 1467 C CA . VAL A 1 197 ? -43.647 6.869 72.295 1.00 91.56 197 VAL A CA 1
ATOM 1468 C C . VAL A 1 197 ? -43.249 5.859 71.215 1.00 91.56 197 VAL A C 1
ATOM 1470 O O . VAL A 1 197 ? -42.409 6.157 70.372 1.00 91.56 197 VAL A O 1
ATOM 1473 N N . VAL A 1 198 ? -43.867 4.674 71.210 1.00 94.06 198 VAL A N 1
ATOM 1474 C CA . VAL A 1 198 ? -43.592 3.644 70.194 1.00 94.06 198 VAL A CA 1
ATOM 1475 C C . VAL A 1 198 ? -44.025 4.117 68.809 1.00 94.06 198 VAL A C 1
ATOM 1477 O O . VAL A 1 198 ? -43.331 3.876 67.826 1.00 94.06 198 VAL A O 1
ATOM 1480 N N . VAL A 1 199 ? -45.166 4.798 68.715 1.00 94.88 199 VAL A N 1
ATOM 1481 C CA . VAL A 1 199 ? -45.684 5.269 67.431 1.00 94.88 199 VAL A CA 1
ATOM 1482 C C . VAL A 1 199 ? -44.828 6.396 66.846 1.00 94.88 199 VAL A C 1
ATOM 1484 O O . VAL A 1 199 ? -44.561 6.383 65.643 1.00 94.88 199 VAL A O 1
ATOM 1487 N N . ASP A 1 200 ? -44.350 7.326 67.674 1.00 93.19 200 ASP A N 1
ATOM 1488 C CA . ASP A 1 200 ? -43.435 8.381 67.229 1.00 93.19 200 ASP A CA 1
ATOM 1489 C C . ASP A 1 200 ? -42.108 7.800 66.710 1.00 93.19 200 ASP A C 1
ATOM 1491 O O . ASP A 1 200 ? -41.600 8.267 65.688 1.00 93.19 200 ASP A O 1
ATOM 1495 N N . GLU A 1 201 ? -41.599 6.731 67.331 1.00 95.56 201 GLU A N 1
ATOM 1496 C CA . GLU A 1 201 ? -40.419 6.002 66.845 1.00 95.56 201 GLU A CA 1
ATOM 1497 C C . GLU A 1 201 ? -40.685 5.321 65.488 1.00 95.56 201 GLU A C 1
ATOM 1499 O O . GLU A 1 201 ? -39.880 5.426 64.564 1.00 95.56 201 GLU A O 1
ATOM 1504 N N . ILE A 1 202 ? -41.853 4.683 65.311 1.00 96.12 202 ILE A N 1
ATOM 1505 C CA . ILE A 1 202 ? -42.260 4.092 64.020 1.00 96.12 202 ILE A CA 1
ATOM 1506 C C . ILE A 1 202 ? -42.357 5.172 62.933 1.00 96.12 202 ILE A C 1
ATOM 1508 O O . ILE A 1 202 ? -41.948 4.945 61.791 1.00 96.12 202 ILE A O 1
ATOM 1512 N N . ARG A 1 203 ? -42.894 6.352 63.269 1.00 95.12 203 ARG A N 1
ATOM 1513 C CA . ARG A 1 203 ? -42.975 7.503 62.359 1.00 95.12 203 ARG A CA 1
ATOM 1514 C C . ARG A 1 203 ? -41.579 7.952 61.927 1.00 95.12 203 ARG A C 1
ATOM 1516 O O . ARG A 1 203 ? -41.334 8.058 60.728 1.00 95.12 203 ARG A O 1
ATOM 1523 N N . ALA A 1 204 ? -40.662 8.130 62.878 1.00 95.75 204 ALA A N 1
ATOM 1524 C CA . ALA A 1 204 ? -39.280 8.516 62.600 1.00 95.75 204 ALA A CA 1
ATOM 1525 C C . ALA A 1 204 ? -38.560 7.493 61.700 1.00 95.75 204 ALA A C 1
ATOM 1527 O O . ALA A 1 204 ? -37.979 7.876 60.685 1.00 95.75 204 ALA A O 1
ATOM 1528 N N . LEU A 1 205 ? -38.686 6.194 61.996 1.00 96.12 205 LEU A N 1
ATOM 1529 C CA . LEU A 1 205 ? -38.121 5.110 61.179 1.00 96.12 205 LEU A CA 1
ATOM 1530 C C . LEU A 1 205 ? -38.697 5.078 59.755 1.00 96.12 205 LEU A C 1
ATOM 1532 O O . LEU A 1 205 ? -37.979 4.792 58.794 1.00 96.12 205 LEU A O 1
ATOM 1536 N N . SER A 1 206 ? -39.987 5.383 59.600 1.00 96.31 206 SER A N 1
ATOM 1537 C CA . SER A 1 206 ? -40.646 5.440 58.289 1.00 96.31 206 SER A CA 1
ATOM 1538 C C . SER A 1 206 ? -40.140 6.621 57.455 1.00 96.31 206 SER A C 1
ATOM 1540 O O . SER A 1 206 ? -39.840 6.459 56.272 1.00 96.31 206 SER A O 1
ATOM 1542 N N . GLU A 1 207 ? -39.993 7.799 58.067 1.00 95.62 207 GLU A N 1
ATOM 1543 C CA . GLU A 1 207 ? -39.416 8.985 57.420 1.00 95.62 207 GLU A CA 1
ATOM 1544 C C . GLU A 1 207 ? -37.946 8.758 57.029 1.00 95.62 207 GLU A C 1
ATOM 1546 O O . GLU A 1 207 ? -37.536 9.101 55.917 1.00 95.62 207 GLU A O 1
ATOM 1551 N N . GLU A 1 208 ? -37.157 8.126 57.901 1.00 96.56 208 GLU A N 1
ATOM 1552 C CA . GLU A 1 208 ? -35.761 7.772 57.627 1.00 96.56 208 GLU A CA 1
ATOM 1553 C C . GLU A 1 208 ? -35.634 6.735 56.500 1.00 96.56 208 GLU A C 1
ATOM 1555 O O . GLU A 1 208 ? -34.761 6.860 55.632 1.00 96.56 208 GLU A O 1
ATOM 1560 N N . SER A 1 209 ? -36.544 5.758 56.451 1.00 95.75 209 SER A N 1
ATOM 1561 C CA . SER A 1 209 ? -36.613 4.764 55.372 1.00 95.75 209 SER A CA 1
ATOM 1562 C C . SER A 1 209 ? -36.934 5.414 54.024 1.00 95.75 209 SER A C 1
ATOM 1564 O O . SER A 1 209 ? -36.240 5.153 53.041 1.00 95.75 209 SER A O 1
ATOM 1566 N N . ALA A 1 210 ? -37.925 6.312 53.975 1.00 94.75 210 ALA A N 1
ATOM 1567 C CA . ALA A 1 210 ? -38.277 7.054 52.762 1.00 94.75 210 ALA A CA 1
ATOM 1568 C C . ALA A 1 210 ? -37.115 7.937 52.276 1.00 94.75 210 ALA A C 1
ATOM 1570 O O . ALA A 1 210 ? -36.789 7.956 51.088 1.00 94.75 210 ALA A O 1
ATOM 1571 N N . LYS A 1 211 ? -36.435 8.623 53.203 1.00 96.19 211 LYS A N 1
ATOM 1572 C CA . LYS A 1 211 ? -35.252 9.435 52.895 1.00 96.19 211 LYS A CA 1
ATOM 1573 C C . LYS A 1 211 ? -34.110 8.587 52.331 1.00 96.19 211 LYS A C 1
ATOM 1575 O O . LYS A 1 211 ? -33.484 8.978 51.349 1.00 96.19 211 LYS A O 1
ATOM 1580 N N . SER A 1 212 ? -33.848 7.429 52.931 1.00 95.94 212 SER A N 1
ATOM 1581 C CA . SER A 1 212 ? -32.809 6.507 52.464 1.00 95.94 212 SER A CA 1
ATOM 1582 C C . SER A 1 212 ? -33.131 5.958 51.074 1.00 95.94 212 SER A C 1
ATOM 1584 O O . SER A 1 212 ? -32.259 5.966 50.207 1.00 95.94 212 SER A O 1
ATOM 1586 N N . ALA A 1 213 ? -34.386 5.568 50.826 1.00 94.81 213 ALA A N 1
ATOM 1587 C CA . ALA A 1 213 ? -34.838 5.132 49.506 1.00 94.81 213 ALA A CA 1
ATOM 1588 C C . ALA A 1 213 ? -34.663 6.233 48.444 1.00 94.81 213 ALA A C 1
ATOM 1590 O O . ALA A 1 213 ? -34.143 5.955 47.365 1.00 94.81 213 ALA A O 1
ATOM 1591 N N . GLY A 1 214 ? -35.006 7.486 48.771 1.00 94.81 214 GLY A N 1
ATOM 1592 C CA . GLY A 1 214 ? -34.795 8.638 47.888 1.00 94.81 214 GLY A CA 1
ATOM 1593 C C . GLY A 1 214 ? -33.321 8.868 47.540 1.00 94.81 214 GLY A C 1
ATOM 1594 O O . GLY A 1 214 ? -32.981 9.002 46.368 1.00 94.81 214 GLY A O 1
ATOM 1595 N N . ASN A 1 215 ? -32.425 8.810 48.531 1.00 96.06 215 ASN A N 1
ATOM 1596 C CA . ASN A 1 215 ? -30.983 8.941 48.292 1.00 96.06 215 ASN A CA 1
ATOM 1597 C C . ASN A 1 215 ? -30.444 7.838 47.358 1.00 96.06 215 ASN A C 1
ATOM 1599 O O . ASN A 1 215 ? -29.611 8.111 46.495 1.00 96.06 215 ASN A O 1
ATOM 1603 N N . ILE A 1 216 ? -30.906 6.590 47.515 1.00 96.31 216 ILE A N 1
ATOM 1604 C CA . ILE A 1 216 ? -30.508 5.484 46.627 1.00 96.31 216 ILE A CA 1
ATOM 1605 C C . ILE A 1 216 ? -31.056 5.716 45.211 1.00 96.31 216 ILE A C 1
ATOM 1607 O O . ILE A 1 216 ? -30.358 5.456 44.231 1.00 96.31 216 ILE A O 1
ATOM 1611 N N . GLN A 1 217 ? -32.275 6.243 45.089 1.00 95.50 217 GLN A N 1
ATOM 1612 C CA . GLN A 1 217 ? -32.894 6.542 43.801 1.00 95.50 217 GLN A CA 1
ATOM 1613 C C . GLN A 1 217 ? -32.108 7.607 43.016 1.00 95.50 217 GLN A C 1
ATOM 1615 O O . GLN A 1 217 ? -31.911 7.452 41.809 1.00 95.50 217 GLN A O 1
ATOM 1620 N N . ASP A 1 218 ? -31.584 8.633 43.691 1.00 95.75 218 ASP A N 1
ATOM 1621 C CA . ASP A 1 218 ? -30.706 9.634 43.073 1.00 95.75 218 ASP A CA 1
ATOM 1622 C C . ASP A 1 218 ? -29.386 9.020 42.575 1.00 95.75 218 ASP A C 1
ATOM 1624 O O . ASP A 1 218 ? -28.944 9.314 41.461 1.00 95.75 218 ASP A O 1
ATOM 1628 N N . ILE A 1 219 ? -28.784 8.112 43.355 1.00 96.31 219 ILE A N 1
ATOM 1629 C CA . ILE A 1 219 ? -27.572 7.379 42.948 1.00 96.31 219 ILE A CA 1
ATOM 1630 C C . ILE A 1 219 ? -27.847 6.514 41.711 1.00 96.31 219 ILE A C 1
ATOM 1632 O O . ILE A 1 219 ? -27.056 6.523 40.767 1.00 96.31 219 ILE A O 1
ATOM 1636 N N . LEU A 1 220 ? -28.973 5.793 41.676 1.00 96.19 220 LEU A N 1
ATOM 1637 C CA . LEU A 1 220 ? -29.349 4.975 40.519 1.00 96.19 220 LEU A CA 1
ATOM 1638 C C . LEU A 1 220 ? -29.610 5.805 39.270 1.00 96.19 220 LEU A C 1
ATOM 1640 O O . LEU A 1 220 ? -29.251 5.380 38.172 1.00 96.19 220 LEU A O 1
ATOM 1644 N N . LYS A 1 221 ? -30.211 6.987 39.419 1.00 95.31 221 LYS A N 1
ATOM 1645 C CA . LYS A 1 221 ? -30.410 7.903 38.297 1.00 95.31 221 LYS A CA 1
ATOM 1646 C C . LYS A 1 221 ? -29.070 8.319 37.695 1.00 95.31 221 LYS A C 1
ATOM 1648 O O . LYS A 1 221 ? -28.885 8.195 36.489 1.00 95.31 221 LYS A O 1
ATOM 1653 N N . TRP A 1 222 ? -28.123 8.728 38.537 1.00 96.69 222 TRP A N 1
ATOM 1654 C CA . TRP A 1 222 ? -26.773 9.074 38.094 1.00 96.69 222 TRP A CA 1
ATOM 1655 C C . TRP A 1 222 ? -26.059 7.894 37.415 1.00 96.69 222 TRP A C 1
ATOM 1657 O O . TRP A 1 222 ? -25.483 8.058 36.341 1.00 96.69 222 TRP A O 1
ATOM 1667 N N . LEU A 1 223 ? -26.154 6.689 37.987 1.00 96.44 223 LEU A N 1
ATOM 1668 C CA . LEU A 1 223 ? -25.588 5.476 37.392 1.00 96.44 223 LEU A CA 1
ATOM 1669 C C . LEU A 1 223 ? -26.233 5.121 36.043 1.00 96.44 223 LEU A C 1
ATOM 1671 O O . LEU A 1 223 ? -25.540 4.683 35.125 1.00 96.44 223 LEU A O 1
ATOM 1675 N N . THR A 1 224 ? -27.543 5.330 35.902 1.00 96.06 224 THR A N 1
ATOM 1676 C CA . THR A 1 224 ? -28.270 5.110 34.644 1.00 96.06 224 THR A CA 1
ATOM 1677 C C . THR A 1 224 ? -27.779 6.067 33.563 1.00 96.06 224 THR A C 1
ATOM 1679 O O . THR A 1 224 ? -27.509 5.638 32.443 1.00 96.06 224 THR A O 1
ATOM 1682 N N . ASP A 1 225 ? -27.633 7.351 33.894 1.00 96.31 225 ASP A N 1
ATOM 1683 C CA . ASP A 1 225 ? -27.141 8.362 32.956 1.00 96.31 225 ASP A CA 1
ATOM 1684 C C . ASP A 1 225 ? -25.690 8.075 32.539 1.00 96.31 225 ASP A C 1
ATOM 1686 O O . ASP A 1 225 ? -25.370 8.135 31.353 1.00 96.31 225 ASP A O 1
ATOM 1690 N N . MET A 1 226 ? -24.833 7.664 33.480 1.00 96.56 226 MET A N 1
ATOM 1691 C CA . MET A 1 226 ? -23.466 7.227 33.179 1.00 96.56 226 MET A CA 1
ATOM 1692 C C . MET A 1 226 ? -23.441 5.987 32.278 1.00 96.56 226 MET A C 1
ATOM 1694 O O . MET A 1 226 ? -22.674 5.931 31.323 1.00 96.56 226 MET A O 1
ATOM 1698 N N . THR A 1 227 ? -24.302 5.003 32.540 1.00 96.50 227 THR A N 1
ATOM 1699 C CA . THR A 1 227 ? -24.362 3.777 31.731 1.00 96.50 227 THR A CA 1
ATOM 1700 C C . THR A 1 227 ? -24.829 4.069 30.303 1.00 96.50 227 THR A C 1
ATOM 1702 O O . THR A 1 227 ? -24.315 3.469 29.364 1.00 96.50 227 THR A O 1
ATOM 1705 N N . LYS A 1 228 ? -25.750 5.025 30.112 1.00 95.50 228 LYS A N 1
ATOM 1706 C CA . LYS A 1 228 ? -26.154 5.489 28.774 1.00 95.50 228 LYS A CA 1
ATOM 1707 C C . LYS A 1 228 ? -25.016 6.170 28.019 1.00 95.50 228 LYS A C 1
ATOM 1709 O O . LYS A 1 228 ? -24.864 5.923 26.833 1.00 95.50 228 LYS A O 1
ATOM 1714 N N . GLN A 1 229 ? -24.199 6.979 28.694 1.00 96.50 229 GLN A N 1
ATOM 1715 C CA . GLN A 1 229 ? -23.017 7.578 28.058 1.00 96.50 229 GLN A CA 1
ATOM 1716 C C . GLN A 1 229 ? -22.035 6.500 27.584 1.00 96.50 229 GLN A C 1
ATOM 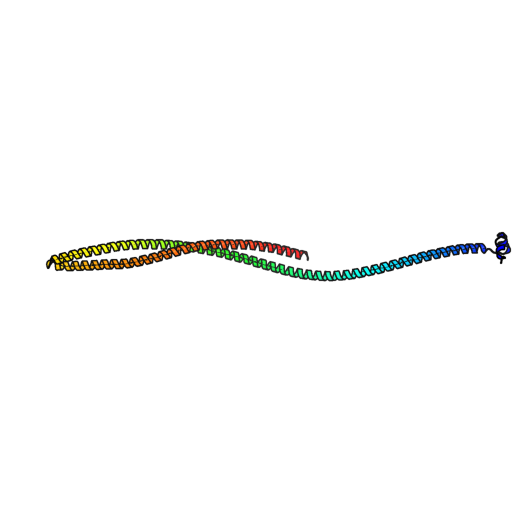1718 O O . GLN A 1 229 ? -21.545 6.561 26.461 1.00 96.50 229 GLN A O 1
ATOM 1723 N N . VAL A 1 230 ? -21.807 5.463 28.397 1.00 96.56 230 VAL A N 1
ATOM 1724 C CA . VAL A 1 230 ? -20.973 4.318 27.996 1.00 96.56 230 VAL A CA 1
ATOM 1725 C C . VAL A 1 230 ? -21.568 3.586 26.783 1.00 96.56 230 VAL A C 1
ATOM 1727 O O . VAL A 1 230 ? -20.826 3.180 25.894 1.00 96.56 230 VAL A O 1
ATOM 1730 N N . ASP A 1 231 ? -22.891 3.438 26.706 1.00 95.12 231 ASP A N 1
ATOM 1731 C CA . ASP A 1 231 ? -23.581 2.828 25.557 1.00 95.12 231 ASP A CA 1
ATOM 1732 C C . ASP A 1 231 ? -23.406 3.642 24.253 1.00 95.12 231 ASP A C 1
ATOM 1734 O O . ASP A 1 231 ? -23.159 3.085 23.177 1.00 95.12 231 ASP A O 1
ATOM 1738 N N . GLU A 1 232 ? -23.433 4.975 24.347 1.00 95.69 232 GLU A N 1
ATOM 1739 C CA . GLU A 1 232 ? -23.137 5.881 23.226 1.00 95.69 232 GLU A CA 1
ATOM 1740 C C . GLU A 1 232 ? -21.674 5.757 22.754 1.00 95.69 232 GLU A C 1
ATOM 1742 O O . GLU A 1 232 ? -21.403 5.702 21.546 1.00 95.69 232 GLU A O 1
ATOM 1747 N N . GLU A 1 233 ? -20.720 5.650 23.684 1.00 95.75 233 GLU A N 1
ATOM 1748 C CA . GLU A 1 233 ? -19.303 5.420 23.369 1.00 95.75 233 GLU A CA 1
ATOM 1749 C C . GLU A 1 233 ? -19.077 4.053 22.705 1.00 95.75 233 GLU A C 1
ATOM 1751 O O . GLU A 1 233 ? -18.358 3.957 21.708 1.00 95.75 233 GLU A O 1
ATOM 1756 N N . ILE A 1 234 ? -19.741 3.000 23.193 1.00 96.06 234 ILE A N 1
ATOM 1757 C CA . ILE A 1 234 ? -19.727 1.653 22.598 1.00 96.06 234 ILE A CA 1
ATOM 1758 C C . ILE A 1 234 ? -20.279 1.682 21.167 1.00 96.06 234 ILE A C 1
ATOM 1760 O O . ILE A 1 234 ? -19.694 1.086 20.257 1.00 96.06 234 ILE A O 1
ATOM 1764 N N . THR A 1 235 ? -21.380 2.401 20.940 1.00 93.31 235 THR A N 1
ATOM 1765 C CA . THR A 1 235 ? -21.968 2.571 19.602 1.00 93.31 235 THR A CA 1
ATOM 1766 C C . THR A 1 235 ? -20.993 3.279 18.661 1.00 93.31 235 THR A C 1
ATOM 1768 O O . THR A 1 235 ? -20.780 2.844 17.527 1.00 93.31 235 THR A O 1
ATOM 1771 N N . THR A 1 236 ? -20.332 4.330 19.146 1.00 95.12 236 THR A N 1
ATOM 1772 C CA . THR A 1 236 ? -19.293 5.044 18.392 1.00 95.12 236 THR A CA 1
ATOM 1773 C C . THR A 1 236 ? -18.116 4.124 18.056 1.00 95.12 236 THR A C 1
ATOM 1775 O O . THR A 1 236 ? -17.672 4.089 16.908 1.00 95.12 236 THR A O 1
ATOM 1778 N N . GLY A 1 237 ? -17.657 3.317 19.018 1.00 94.00 237 GLY A N 1
ATOM 1779 C CA . GLY A 1 237 ? -16.605 2.320 18.812 1.00 94.00 237 GLY A CA 1
ATOM 1780 C C . GLY A 1 237 ? -16.981 1.246 17.786 1.00 94.00 237 GLY A C 1
ATOM 1781 O O . GLY A 1 237 ? -16.145 0.857 16.973 1.00 94.00 237 GLY A O 1
ATOM 1782 N N . THR A 1 238 ? -18.247 0.821 17.764 1.00 92.81 238 THR A N 1
ATOM 1783 C CA . THR A 1 238 ? -18.771 -0.133 16.769 1.00 92.81 238 THR A CA 1
ATOM 1784 C C . THR A 1 238 ? -18.690 0.444 15.355 1.00 92.81 238 THR A C 1
ATOM 1786 O O . THR A 1 238 ? -18.202 -0.215 14.438 1.00 92.81 238 THR A O 1
ATOM 1789 N N . ASN A 1 239 ? -19.114 1.698 15.175 1.00 93.88 239 ASN A N 1
ATOM 1790 C CA . ASN A 1 239 ? -19.055 2.368 13.875 1.00 93.88 239 ASN A CA 1
ATOM 1791 C C . ASN A 1 239 ? -17.607 2.551 13.393 1.00 93.88 239 ASN A C 1
ATOM 1793 O O . ASN A 1 239 ? -17.312 2.294 12.226 1.00 93.88 239 ASN A O 1
ATOM 1797 N N . ALA A 1 240 ? -16.694 2.928 14.294 1.00 93.94 240 ALA A N 1
ATOM 1798 C CA . ALA A 1 240 ? -15.272 3.070 13.978 1.00 93.94 240 ALA A CA 1
ATOM 1799 C C . ALA A 1 240 ? -14.625 1.734 13.563 1.00 93.94 240 ALA A C 1
ATOM 1801 O O . ALA A 1 240 ? -13.808 1.694 12.638 1.00 93.94 240 ALA A O 1
ATOM 1802 N N . ALA A 1 241 ? -15.005 0.624 14.206 1.00 93.38 241 ALA A N 1
ATOM 1803 C CA . ALA A 1 241 ? -14.554 -0.709 13.813 1.00 93.38 241 ALA A CA 1
ATOM 1804 C C . ALA A 1 241 ? -15.038 -1.076 12.396 1.00 93.38 241 ALA A C 1
ATOM 1806 O O . ALA A 1 241 ? -14.230 -1.496 11.566 1.00 93.38 241 ALA A O 1
ATOM 1807 N N . ALA A 1 242 ? -16.311 -0.822 12.077 1.00 91.19 242 ALA A N 1
ATOM 1808 C CA . ALA A 1 242 ? -16.874 -1.085 10.750 1.00 91.19 242 ALA A CA 1
ATOM 1809 C C . ALA A 1 242 ? -16.210 -0.246 9.634 1.00 91.19 242 ALA A C 1
ATOM 1811 O O . ALA A 1 242 ? -15.914 -0.748 8.543 1.00 91.19 242 ALA A O 1
ATOM 1812 N N . GLU A 1 243 ? -15.919 1.029 9.902 1.00 94.69 243 GLU A N 1
ATOM 1813 C CA . GLU A 1 243 ? -15.173 1.891 8.976 1.00 94.69 243 GLU A CA 1
ATOM 1814 C C . GLU A 1 243 ? -13.736 1.386 8.761 1.00 94.69 243 GLU A C 1
ATOM 1816 O O . GLU A 1 243 ? -13.227 1.373 7.633 1.00 94.69 243 GLU A O 1
ATOM 1821 N N . SER A 1 244 ? -13.103 0.877 9.821 1.00 94.94 244 SER A N 1
ATOM 1822 C CA . SER A 1 244 ? -11.764 0.287 9.747 1.00 94.94 244 SER A CA 1
ATOM 1823 C C . SER A 1 244 ? -11.735 -0.946 8.837 1.00 94.94 244 SER A C 1
ATOM 1825 O O . SER A 1 244 ? -10.820 -1.076 8.022 1.00 94.94 244 SER A O 1
ATOM 1827 N N . VAL A 1 245 ? -12.760 -1.810 8.883 1.00 91.81 245 VAL A N 1
ATOM 1828 C CA . VAL A 1 245 ? -12.894 -2.954 7.956 1.00 91.81 245 VAL A CA 1
ATOM 1829 C C . VAL A 1 245 ? -12.970 -2.488 6.499 1.00 91.81 245 VAL A C 1
ATOM 1831 O O . VAL A 1 245 ? -12.305 -3.051 5.629 1.00 91.81 245 VAL A O 1
ATOM 1834 N N . THR A 1 246 ? -13.749 -1.440 6.222 1.00 93.62 246 THR A N 1
ATOM 1835 C CA . THR A 1 246 ? -13.881 -0.876 4.867 1.00 93.62 246 THR A CA 1
ATOM 1836 C C . THR A 1 246 ? -12.535 -0.361 4.355 1.00 93.62 246 THR A C 1
ATOM 1838 O O . THR A 1 246 ? -12.131 -0.674 3.234 1.00 93.62 246 THR A O 1
ATOM 1841 N N . THR A 1 247 ? -11.810 0.374 5.198 1.00 94.44 247 THR A N 1
ATOM 1842 C CA . THR A 1 247 ? -10.485 0.920 4.873 1.00 94.44 247 THR A CA 1
ATOM 1843 C C . THR A 1 247 ? -9.470 -0.189 4.591 1.00 94.44 247 THR A C 1
ATOM 1845 O O . THR A 1 247 ? -8.720 -0.115 3.618 1.00 94.44 247 THR A O 1
ATOM 1848 N N . ILE A 1 248 ? -9.485 -1.254 5.394 1.00 94.62 248 ILE A N 1
ATOM 1849 C CA . ILE A 1 248 ? -8.620 -2.423 5.209 1.00 94.62 248 ILE A CA 1
ATOM 1850 C C . ILE A 1 248 ? -8.895 -3.137 3.886 1.00 94.62 248 ILE A C 1
ATOM 1852 O O . ILE A 1 248 ? -7.957 -3.471 3.163 1.00 94.62 248 ILE A O 1
ATOM 1856 N N . ASN A 1 249 ? -10.163 -3.330 3.526 1.00 91.00 249 ASN A N 1
ATOM 1857 C CA . ASN A 1 249 ? -10.504 -3.923 2.233 1.00 91.00 249 ASN A CA 1
ATOM 1858 C C . ASN A 1 249 ? -10.025 -3.045 1.062 1.00 91.00 249 ASN A C 1
ATOM 1860 O O . ASN A 1 249 ? -9.590 -3.570 0.039 1.00 91.00 249 ASN A O 1
ATOM 1864 N N . GLY A 1 250 ? -10.041 -1.717 1.220 1.00 94.25 250 GLY A N 1
ATOM 1865 C CA . GLY A 1 250 ? -9.450 -0.792 0.249 1.00 94.25 250 GLY A CA 1
ATOM 1866 C C . GLY A 1 250 ? -7.934 -0.968 0.090 1.00 94.25 250 GLY A C 1
ATOM 1867 O O . GLY A 1 250 ? -7.432 -0.953 -1.034 1.00 94.25 250 GLY A O 1
ATOM 1868 N N . LEU A 1 251 ? -7.205 -1.195 1.190 1.00 94.50 251 LEU A N 1
ATOM 1869 C CA . LEU A 1 251 ? -5.759 -1.455 1.165 1.00 94.50 251 LEU A CA 1
ATOM 1870 C C . LEU A 1 251 ? -5.398 -2.711 0.365 1.00 94.50 251 LEU A C 1
ATOM 1872 O O . LEU A 1 251 ? -4.443 -2.668 -0.409 1.00 94.50 251 LEU A O 1
ATOM 1876 N N . LEU A 1 252 ? -6.179 -3.789 0.489 1.00 92.31 252 LEU A N 1
ATOM 1877 C CA . LEU A 1 252 ? -5.981 -5.002 -0.316 1.00 92.31 252 LEU A CA 1
ATOM 1878 C C . LEU A 1 252 ? -6.056 -4.709 -1.820 1.00 92.31 252 LEU A C 1
ATOM 1880 O O . LEU A 1 252 ? -5.190 -5.150 -2.572 1.00 92.31 252 LEU A O 1
ATOM 1884 N N . GLY A 1 253 ? -7.030 -3.900 -2.247 1.00 94.12 253 GLY A N 1
ATOM 1885 C CA . GLY A 1 253 ? -7.150 -3.491 -3.649 1.00 94.12 253 GLY A CA 1
ATOM 1886 C C . GLY A 1 253 ? -5.962 -2.653 -4.136 1.00 94.12 253 GLY A C 1
ATOM 1887 O O . GLY A 1 253 ? -5.499 -2.824 -5.264 1.00 94.12 253 GLY A O 1
ATOM 1888 N N . TYR A 1 254 ? -5.409 -1.775 -3.292 1.00 95.69 254 TYR A N 1
ATOM 1889 C CA . TYR A 1 254 ? -4.188 -1.041 -3.641 1.00 95.69 254 TYR A CA 1
ATOM 1890 C C . TYR A 1 254 ? -2.979 -1.968 -3.795 1.00 95.69 254 TYR A C 1
ATOM 1892 O O . TYR A 1 254 ? -2.217 -1.807 -4.747 1.00 95.69 254 TYR A O 1
ATOM 1900 N N . PHE A 1 255 ? -2.811 -2.951 -2.910 1.00 95.56 255 PHE A N 1
ATOM 1901 C CA . PHE A 1 255 ? -1.725 -3.927 -3.017 1.00 95.56 255 PHE A CA 1
ATOM 1902 C C . PHE A 1 255 ? -1.844 -4.822 -4.252 1.00 95.56 255 PHE A C 1
ATOM 1904 O O . PHE A 1 255 ? -0.833 -5.103 -4.895 1.00 95.56 255 PHE A O 1
ATOM 1911 N N . GLU A 1 256 ? -3.059 -5.218 -4.631 1.00 94.81 256 GLU A N 1
ATOM 1912 C CA . GLU A 1 256 ? -3.309 -5.948 -5.877 1.00 94.81 256 GLU A CA 1
ATOM 1913 C C . GLU A 1 256 ? -2.899 -5.123 -7.106 1.00 94.81 256 GLU A C 1
ATOM 1915 O O . GLU A 1 256 ? -2.162 -5.616 -7.961 1.00 94.81 256 GLU A O 1
ATOM 1920 N N . ASN A 1 257 ? -3.276 -3.842 -7.147 1.00 96.69 257 ASN A N 1
ATOM 1921 C CA . ASN A 1 257 ? -2.873 -2.928 -8.218 1.00 96.69 257 ASN A CA 1
ATOM 1922 C C . ASN A 1 257 ? -1.350 -2.734 -8.282 1.00 96.69 257 ASN A C 1
ATOM 1924 O O . ASN A 1 257 ? -0.787 -2.705 -9.376 1.00 96.69 257 ASN A O 1
ATOM 1928 N N . ILE A 1 258 ? -0.673 -2.621 -7.131 1.00 96.69 258 ILE A N 1
ATOM 1929 C CA . ILE A 1 258 ? 0.793 -2.518 -7.081 1.00 96.69 258 ILE A CA 1
ATOM 1930 C C . ILE A 1 258 ? 1.427 -3.794 -7.638 1.00 96.69 258 ILE A C 1
ATOM 1932 O O . ILE A 1 258 ? 2.300 -3.697 -8.493 1.00 96.69 258 ILE A O 1
ATOM 1936 N N . ASN A 1 259 ? 0.964 -4.976 -7.223 1.00 94.69 259 ASN A N 1
ATOM 1937 C CA . ASN A 1 259 ? 1.464 -6.246 -7.754 1.00 94.69 259 ASN A CA 1
ATOM 1938 C C . ASN A 1 259 ? 1.280 -6.350 -9.274 1.00 94.69 259 ASN A C 1
ATOM 1940 O O . ASN A 1 259 ? 2.199 -6.785 -9.966 1.00 94.69 259 ASN A O 1
ATOM 1944 N N . HIS A 1 260 ? 0.125 -5.935 -9.799 1.00 95.62 260 HIS A N 1
ATOM 1945 C CA . HIS A 1 260 ? -0.114 -5.890 -11.241 1.00 95.62 260 HIS A CA 1
ATOM 1946 C C . HIS A 1 260 ? 0.880 -4.965 -11.951 1.00 95.62 260 HIS A C 1
ATOM 1948 O O . HIS A 1 260 ? 1.572 -5.404 -12.865 1.00 95.62 260 HIS A O 1
ATOM 1954 N N . ALA A 1 261 ? 1.025 -3.727 -11.475 1.00 96.44 261 ALA A N 1
ATOM 1955 C CA . ALA A 1 261 ? 1.961 -2.764 -12.049 1.00 96.44 261 ALA A CA 1
ATOM 1956 C C . ALA A 1 261 ? 3.423 -3.241 -11.970 1.00 96.44 261 ALA A C 1
ATOM 1958 O O . ALA A 1 261 ? 4.197 -3.015 -12.896 1.00 96.44 261 ALA A O 1
ATOM 1959 N N . THR A 1 262 ? 3.811 -3.919 -10.886 1.00 96.06 262 THR A N 1
ATOM 1960 C CA . THR A 1 262 ? 5.146 -4.512 -10.736 1.00 96.06 262 THR A CA 1
ATOM 1961 C C . THR A 1 262 ? 5.372 -5.662 -11.716 1.00 96.06 262 THR A C 1
ATOM 1963 O O . THR A 1 262 ? 6.446 -5.737 -12.306 1.00 96.06 262 THR A O 1
ATOM 1966 N N . ASN A 1 263 ? 4.380 -6.528 -11.937 1.00 94.19 263 ASN A N 1
ATOM 1967 C CA . ASN A 1 263 ? 4.486 -7.603 -12.927 1.00 94.19 263 ASN A CA 1
ATOM 1968 C C . ASN A 1 263 ? 4.601 -7.049 -14.354 1.00 94.19 263 ASN A C 1
ATOM 1970 O O . ASN A 1 263 ? 5.453 -7.505 -15.115 1.00 94.19 263 ASN A O 1
ATOM 1974 N N . ASP A 1 264 ? 3.795 -6.042 -14.700 1.00 95.56 264 ASP A N 1
ATOM 1975 C CA . ASP A 1 264 ? 3.859 -5.385 -16.009 1.00 95.56 264 ASP A CA 1
ATOM 1976 C C . ASP A 1 264 ? 5.235 -4.737 -16.224 1.00 95.56 264 ASP A C 1
ATOM 1978 O O . ASP A 1 264 ? 5.870 -4.926 -17.261 1.00 95.56 264 ASP A O 1
ATOM 1982 N N . ALA A 1 265 ? 5.746 -4.030 -15.213 1.00 93.88 265 ALA A N 1
ATOM 1983 C CA . ALA A 1 265 ? 7.060 -3.402 -15.274 1.00 93.88 265 ALA A CA 1
ATOM 1984 C C . ALA A 1 265 ? 8.207 -4.428 -15.353 1.00 93.88 265 ALA A C 1
ATOM 1986 O O . ALA A 1 265 ? 9.178 -4.211 -16.077 1.00 93.88 265 ALA A O 1
ATOM 1987 N N . SER A 1 266 ? 8.083 -5.570 -14.671 1.00 94.38 266 SER A N 1
ATOM 1988 C CA . SER A 1 266 ? 9.029 -6.686 -14.785 1.00 94.38 266 SER A CA 1
ATOM 1989 C C . SER A 1 266 ? 9.039 -7.285 -16.196 1.00 94.38 266 SER A C 1
ATOM 1991 O O . SER A 1 266 ? 10.114 -7.571 -16.720 1.00 94.38 266 SER A O 1
ATOM 1993 N N . SER A 1 267 ? 7.878 -7.390 -16.854 1.00 94.50 267 SER A N 1
ATOM 1994 C CA . SER A 1 267 ? 7.805 -7.818 -18.257 1.00 94.50 267 SER A CA 1
ATOM 1995 C C . SER A 1 267 ? 8.535 -6.853 -19.193 1.00 94.50 267 SER A C 1
ATOM 1997 O O . SER A 1 267 ? 9.225 -7.305 -20.101 1.00 94.50 267 SER A O 1
ATOM 1999 N N . ILE A 1 268 ? 8.414 -5.541 -18.963 1.00 93.62 268 ILE A N 1
ATOM 2000 C CA . ILE A 1 268 ? 9.124 -4.522 -19.753 1.00 93.62 268 ILE A CA 1
ATOM 2001 C C . ILE A 1 268 ? 10.640 -4.669 -19.579 1.00 93.62 268 ILE A C 1
ATOM 2003 O O . ILE A 1 268 ? 11.377 -4.623 -20.556 1.00 93.62 268 ILE A O 1
ATOM 2007 N N . VAL A 1 269 ? 11.120 -4.897 -18.354 1.00 93.94 269 VAL A N 1
ATOM 2008 C CA . VAL A 1 269 ? 12.556 -5.119 -18.111 1.00 93.94 269 VAL A CA 1
ATOM 2009 C C . VAL A 1 269 ? 13.064 -6.387 -18.795 1.00 93.94 269 VAL A C 1
ATOM 2011 O O . VAL A 1 269 ? 14.174 -6.386 -19.321 1.00 93.94 269 VAL A O 1
ATOM 2014 N N . SER A 1 270 ? 12.256 -7.447 -18.847 1.00 91.62 270 SER A N 1
ATOM 2015 C CA . SER A 1 270 ? 12.607 -8.644 -19.616 1.00 91.62 270 SER A CA 1
ATOM 2016 C C . SER A 1 270 ? 12.759 -8.346 -21.112 1.00 91.62 270 SER A C 1
ATOM 2018 O O . SER A 1 270 ? 13.683 -8.857 -21.735 1.00 91.62 270 SER A O 1
ATOM 2020 N N . GLU A 1 271 ? 11.889 -7.512 -21.687 1.00 92.88 271 GLU A N 1
ATOM 2021 C CA . GLU A 1 271 ? 11.992 -7.095 -23.092 1.00 92.88 271 GLU A CA 1
ATOM 2022 C C . GLU A 1 271 ? 13.239 -6.224 -23.337 1.00 92.88 271 GLU A C 1
ATOM 2024 O O . GLU A 1 271 ? 13.931 -6.393 -24.340 1.00 92.88 271 GLU A O 1
ATOM 2029 N N . GLU A 1 272 ? 13.592 -5.349 -22.391 1.00 90.75 272 GLU A N 1
ATOM 2030 C CA . GLU A 1 272 ? 14.836 -4.567 -22.447 1.00 90.75 272 GLU A CA 1
ATOM 2031 C C . GLU A 1 272 ? 16.088 -5.457 -22.441 1.00 90.75 272 GLU A C 1
ATOM 2033 O O . GLU A 1 272 ? 17.046 -5.172 -23.162 1.00 90.75 272 GLU A O 1
ATOM 2038 N N . TYR A 1 273 ? 16.088 -6.564 -21.691 1.00 90.44 273 TYR A N 1
ATOM 2039 C CA . TYR A 1 273 ? 17.185 -7.535 -21.740 1.00 90.44 273 TYR A CA 1
ATOM 2040 C C . TYR A 1 273 ? 17.354 -8.151 -23.131 1.00 90.44 273 TYR A C 1
ATOM 2042 O O . TYR A 1 273 ? 18.478 -8.197 -23.635 1.00 90.44 273 TYR A O 1
ATOM 2050 N N . ASP A 1 274 ? 16.256 -8.549 -23.776 1.00 90.69 274 ASP A N 1
ATOM 2051 C CA . ASP A 1 274 ? 16.292 -9.091 -25.137 1.00 90.69 274 ASP A CA 1
ATOM 2052 C C . ASP A 1 274 ? 16.826 -8.050 -26.136 1.00 90.69 274 ASP A C 1
ATOM 2054 O O . ASP A 1 274 ? 17.623 -8.366 -27.023 1.00 90.69 274 ASP A O 1
ATOM 2058 N N . ILE A 1 275 ? 16.429 -6.781 -25.995 1.00 90.94 275 ILE A N 1
ATOM 2059 C CA . ILE A 1 275 ? 16.933 -5.683 -26.833 1.00 90.94 275 ILE A CA 1
ATOM 2060 C C . ILE A 1 275 ? 18.441 -5.492 -26.628 1.00 90.94 275 ILE A C 1
ATOM 2062 O O . ILE A 1 275 ? 19.184 -5.376 -27.605 1.00 90.94 275 ILE A O 1
ATOM 2066 N N . ILE A 1 276 ? 18.908 -5.482 -25.379 1.00 90.00 276 ILE A N 1
ATOM 2067 C CA . ILE A 1 276 ? 20.328 -5.326 -25.047 1.00 90.00 276 ILE A CA 1
ATOM 2068 C C . ILE A 1 276 ? 21.160 -6.480 -25.621 1.00 90.00 276 ILE A C 1
ATOM 2070 O O . ILE A 1 276 ? 22.217 -6.224 -26.203 1.00 90.00 276 ILE A O 1
ATOM 2074 N N . GLU A 1 277 ? 20.685 -7.722 -25.505 1.00 88.12 277 GLU A N 1
ATOM 2075 C CA . GLU A 1 277 ? 21.352 -8.904 -26.066 1.00 88.12 277 GLU A CA 1
ATOM 2076 C C . GLU A 1 277 ? 21.478 -8.778 -27.596 1.00 88.12 277 GLU A C 1
ATOM 2078 O O . GLU A 1 277 ? 22.580 -8.870 -28.139 1.00 88.12 277 GLU A O 1
ATOM 2083 N N . ASN A 1 278 ? 20.388 -8.426 -28.289 1.00 89.31 278 ASN A N 1
ATOM 2084 C CA . ASN A 1 278 ? 20.379 -8.224 -29.744 1.00 89.31 278 ASN A CA 1
ATOM 2085 C C . ASN A 1 278 ? 21.346 -7.116 -30.206 1.00 89.31 278 ASN A C 1
ATOM 2087 O O . ASN A 1 278 ? 22.011 -7.233 -31.244 1.00 89.31 278 ASN A O 1
ATOM 2091 N N . ILE A 1 279 ? 21.428 -6.013 -29.455 1.00 87.19 279 ILE A N 1
ATOM 2092 C CA . ILE A 1 279 ? 22.356 -4.914 -29.751 1.00 87.19 279 ILE A CA 1
ATOM 2093 C C . ILE A 1 279 ? 23.803 -5.377 -29.559 1.00 87.19 279 ILE A C 1
ATOM 2095 O O . ILE A 1 279 ? 24.658 -5.095 -30.403 1.00 87.19 279 ILE A O 1
ATOM 2099 N N . LYS A 1 280 ? 24.081 -6.109 -28.478 1.00 82.75 280 LYS A N 1
ATOM 2100 C CA . LYS A 1 280 ? 25.411 -6.649 -28.195 1.00 82.75 280 LYS A CA 1
ATOM 2101 C C . LYS A 1 280 ? 25.869 -7.608 -29.295 1.00 82.75 280 LYS A C 1
ATOM 2103 O O . LYS A 1 280 ? 26.975 -7.439 -29.807 1.00 82.75 280 LYS A O 1
ATOM 2108 N N . GLU A 1 281 ? 25.010 -8.530 -29.728 1.00 85.00 281 GLU A N 1
ATOM 2109 C CA . GLU A 1 281 ? 25.293 -9.420 -30.861 1.00 85.00 281 GLU A CA 1
ATOM 2110 C C . GLU A 1 281 ? 25.583 -8.628 -32.146 1.00 85.00 281 GLU A C 1
ATOM 2112 O O . GLU A 1 281 ? 26.554 -8.906 -32.849 1.00 85.00 281 GLU A O 1
ATOM 2117 N N . SER A 1 282 ? 24.808 -7.575 -32.427 1.00 82.19 282 SER A N 1
ATOM 2118 C CA . SER A 1 282 ? 25.007 -6.719 -33.607 1.00 82.19 282 SER A CA 1
ATOM 2119 C C . SER A 1 282 ? 26.367 -6.002 -33.618 1.00 82.19 282 SER A C 1
ATOM 2121 O O . SER A 1 282 ? 26.950 -5.782 -34.687 1.00 82.19 282 SER A O 1
ATOM 2123 N N . PHE A 1 283 ? 26.895 -5.644 -32.445 1.00 74.94 283 PHE A N 1
ATOM 2124 C CA . PHE A 1 283 ? 28.229 -5.055 -32.316 1.00 74.94 283 PHE A CA 1
ATOM 2125 C C . PHE A 1 283 ? 29.350 -6.103 -32.342 1.00 74.94 283 PHE A C 1
ATOM 2127 O O . PHE A 1 283 ? 30.409 -5.828 -32.907 1.00 74.94 283 PHE A O 1
ATOM 2134 N N . GLU A 1 284 ? 29.130 -7.308 -31.810 1.00 67.94 284 GLU A N 1
ATOM 2135 C CA . GLU A 1 284 ? 30.106 -8.405 -31.868 1.00 67.94 284 GLU A CA 1
ATOM 2136 C C . GLU A 1 284 ? 30.263 -8.994 -33.282 1.00 67.94 284 GLU A C 1
ATOM 2138 O O . GLU A 1 284 ? 31.371 -9.376 -33.653 1.00 67.94 284 GLU A O 1
ATOM 2143 N N . ILE A 1 285 ? 29.216 -8.974 -34.118 1.00 52.47 285 ILE A N 1
ATOM 2144 C CA . ILE A 1 285 ? 29.272 -9.410 -35.531 1.00 52.47 285 ILE A CA 1
ATOM 2145 C C . ILE A 1 285 ? 30.219 -8.539 -36.388 1.00 52.47 285 ILE A C 1
ATOM 2147 O O . ILE A 1 285 ? 30.667 -8.974 -37.448 1.00 52.47 285 ILE A O 1
ATOM 2151 N N . ASN A 1 286 ? 30.558 -7.323 -35.945 1.00 45.81 286 ASN A N 1
ATOM 2152 C CA . ASN A 1 286 ? 31.430 -6.397 -36.680 1.00 45.81 286 ASN A CA 1
ATOM 2153 C C . ASN A 1 286 ? 32.919 -6.468 -36.281 1.00 45.81 286 ASN A C 1
ATOM 2155 O O . ASN A 1 286 ? 33.695 -5.593 -36.679 1.00 45.81 286 ASN A O 1
ATOM 2159 N N . LYS A 1 287 ? 33.324 -7.481 -35.505 1.00 43.78 287 LYS A N 1
ATOM 2160 C CA . LYS A 1 287 ? 34.717 -7.721 -35.101 1.00 43.78 287 LYS A CA 1
ATOM 2161 C C . LYS A 1 287 ? 35.355 -8.853 -35.902 1.00 43.78 287 LYS A C 1
ATOM 2163 O O . LYS A 1 287 ? 36.545 -8.693 -36.258 1.00 43.78 287 LYS A O 1
#

Radius of gyration: 73.9 Å; Cα contacts (8 Å, |Δi|>4): 104; chains: 1; bounding box: 135×41×220 Å

pLDDT: mean 88.55, std 13.69, range [35.03, 97.25]

Foldseek 3Di:
DPPVVVVPPDDPVVCCVPPVCPCPVVVVVVVVVVVVVVVVVVVVVVVVVVVVVVVVVVVVVVVVVVVVVVVVVVVVVVVVVVVVVVVVVVVVVVVVVLVVLVVLLVVLVVVLVVLVVLLVVLVVLVVVLVVLLVVLVVLLVVLVVLLVVLVVVLVVLVVLLVVLVVQLVVLVVQLVVLVVQLVVLVVVPPVSVVVNVVSVVSNVVSVVSNVVSVVVNVVSVVVNVVSVVVNVVSVVSNVVSVVSNVVSVVSNVVSVVSNVVSVVVNVVSVVSVVVSVVVVVVSVVVD

Sequence (287 aa):
MLQAFRILFLPQDWLETVYGISGVKNVCGMELRYEKFTKVANDISKNLTATVKKGKDAVYTLADGSANVNSAAAQMAQIVEESVKSTVTVMDKVNAATEEVHRNNELAGQLEQGFDNVKDAVNKGNAAVEEAKSTIMSVENTVGAAHKTTGALLTEMKHITDILGEINSIASQTNLLSLNASIEAARAGEHGKGFAVVVDEIRALSEESAKSAGNIQDILKWLTDMTKQVDEEITTGTNAAAESVTTINGLLGYFENINHATNDASSIVSEEYDIIENIKESFEINK